Protein AF-A0A7S1WQS6-F1 (afdb_monomer_lite)

Organism: Alexandrium catenella (NCBI:txid2925)

InterPro domains:
  IPR025197 Domain of unknown function DUF4116 [PF13475] (64-112)
  IPR025197 Domain of unknown function DUF4116 [PF13475] (114-162)
  IPR025197 Domain of unknown function DUF4116 [PF13475] (164-209)

Foldseek 3Di:
DWADLLFDQDPVRDTPVVVVVCVPDDPDDDDDTDDDDPVLNVLLNVCLVPLVVLLVDDLVLLADPSSLLSSCLVALVSLVSHDPVSLLDQVSLQSRCLVPLCSLQVGDLNLLQVPVSLVSSCVVPLCSLLSHDLVCLAPLVNLQSSLLVALLSLQSHDLVLLAVCVSLLSSLLRALLSLLSHDLVLLADPVSLLSSLLRALLSLLSHDLVCLQDPVSLVSNCVRPVCSLVSHHPVVCVVVVVD

Secondary structure (DSSP, 8-state):
--EETTEEPPTTS--HHHHHHGGGS-S----------HHHHHHHHHHHH-GGGGGGS-HHHHT-HHHHHHHHHH-GGGGGGS-HHHHT-HHHHHHHHHH-GGGGGTS-HHHHS-HHHHHHHHTT-TTHHHHS-HHHHH-HHHHHHHHHH-GGGGGGS-TTTTS-HHHHHHHHHH-GGGGGGS-HHHHH-HHHHHHHHHH-GGGGGGS-HHHHH-HHHHHHHHHH-GGGGGGS-HHHHHHTT--

Radius of gyration: 27.6 Å; chains: 1; bounding box: 51×34×86 Å

Structure (mmCIF, N/CA/C/O backbone):
data_AF-A0A7S1WQS6-F1
#
_entry.id   AF-A0A7S1WQS6-F1
#
loop_
_atom_site.group_PDB
_atom_site.id
_atom_site.type_symbol
_atom_site.label_atom_id
_atom_site.label_alt_id
_atom_site.label_comp_id
_atom_site.label_asym_id
_atom_site.label_entity_id
_atom_site.label_seq_id
_atom_site.pdbx_PDB_ins_code
_atom_site.Cartn_x
_atom_site.Cartn_y
_atom_site.Cartn_z
_atom_site.occupancy
_atom_site.B_iso_or_equiv
_atom_site.auth_seq_id
_atom_site.auth_comp_id
_atom_site.auth_asym_id
_atom_site.auth_atom_id
_atom_site.pdbx_PDB_model_num
ATOM 1 N N . ARG A 1 1 ? 23.965 -5.652 -40.091 1.00 55.72 1 ARG A N 1
ATOM 2 C CA . ARG A 1 1 ? 23.539 -6.861 -39.359 1.00 55.72 1 ARG A CA 1
ATOM 3 C C . ARG A 1 1 ? 22.078 -6.658 -38.994 1.00 55.72 1 ARG A C 1
ATOM 5 O O . ARG A 1 1 ? 21.760 -5.574 -38.517 1.00 55.72 1 ARG A O 1
ATOM 12 N N . LEU A 1 2 ? 21.196 -7.580 -39.375 1.00 47.44 2 LEU A N 1
ATOM 13 C CA . LEU A 1 2 ? 19.767 -7.506 -39.050 1.00 47.44 2 LEU A CA 1
ATOM 14 C C . LEU A 1 2 ? 19.571 -8.276 -37.739 1.00 47.44 2 LEU A C 1
ATOM 16 O O . LEU A 1 2 ? 20.147 -9.346 -37.592 1.00 47.44 2 LEU A O 1
ATOM 20 N N . VAL A 1 3 ? 18.830 -7.731 -36.777 1.00 50.53 3 VAL A N 1
ATOM 21 C CA . VAL A 1 3 ? 18.662 -8.339 -35.446 1.00 50.53 3 VAL A CA 1
ATOM 22 C C . VAL A 1 3 ? 17.172 -8.362 -35.113 1.00 50.53 3 VAL A C 1
ATOM 24 O O . VAL A 1 3 ? 16.491 -7.357 -35.308 1.00 50.53 3 VAL A O 1
ATOM 27 N N . CYS A 1 4 ? 16.664 -9.502 -34.646 1.00 46.84 4 CYS A N 1
ATOM 28 C CA . CYS A 1 4 ? 15.306 -9.674 -34.134 1.00 46.84 4 CYS A CA 1
ATOM 29 C C . CYS A 1 4 ? 15.378 -9.798 -32.605 1.00 46.84 4 CYS A C 1
ATOM 31 O O . CYS A 1 4 ? 15.863 -10.805 -32.087 1.00 46.84 4 CYS A O 1
ATOM 33 N N . GLY A 1 5 ? 14.936 -8.772 -31.872 1.00 60.50 5 GLY A N 1
ATOM 34 C CA . GLY A 1 5 ? 15.190 -8.683 -30.430 1.00 60.50 5 GLY A CA 1
ATOM 35 C C . GLY A 1 5 ? 16.696 -8.615 -30.149 1.00 60.50 5 GLY A C 1
ATOM 36 O O . GLY A 1 5 ? 17.364 -7.711 -30.644 1.00 60.50 5 GLY A O 1
ATOM 37 N N . SER A 1 6 ? 17.231 -9.592 -29.408 1.00 48.25 6 SER A N 1
ATOM 38 C CA . SER A 1 6 ? 18.672 -9.751 -29.143 1.00 48.25 6 SER A CA 1
ATOM 39 C C . SER A 1 6 ? 19.391 -10.726 -30.090 1.00 48.25 6 SER A C 1
ATOM 41 O O . SER A 1 6 ? 20.601 -10.898 -29.975 1.00 48.25 6 SER A O 1
ATOM 43 N N . ALA A 1 7 ? 18.689 -11.378 -31.025 1.00 45.97 7 ALA A N 1
ATOM 44 C CA . ALA A 1 7 ? 19.261 -12.433 -31.863 1.00 45.97 7 ALA A CA 1
ATOM 45 C C . ALA A 1 7 ? 19.536 -11.959 -33.303 1.00 45.97 7 ALA A C 1
ATOM 47 O O . ALA A 1 7 ? 18.646 -11.454 -33.993 1.00 45.97 7 ALA A O 1
ATOM 48 N N . GLU A 1 8 ? 20.778 -12.129 -33.769 1.00 55.66 8 GLU A N 1
ATOM 49 C CA . GLU A 1 8 ? 21.204 -11.763 -35.126 1.00 55.66 8 GLU A CA 1
ATOM 50 C C . GLU A 1 8 ? 20.575 -12.707 -36.169 1.00 55.66 8 GLU A C 1
ATOM 52 O O . GLU A 1 8 ? 20.496 -13.920 -35.972 1.00 55.66 8 GLU A O 1
ATOM 57 N N . LEU A 1 9 ? 20.097 -12.139 -37.275 1.00 56.34 9 LEU A N 1
ATOM 58 C CA . LEU A 1 9 ? 19.659 -12.880 -38.453 1.00 56.34 9 LEU A CA 1
ATOM 59 C C . LEU A 1 9 ? 20.888 -13.370 -39.210 1.00 56.34 9 LEU A C 1
ATOM 61 O O . LEU A 1 9 ? 21.762 -12.575 -39.569 1.00 56.34 9 LEU A O 1
ATOM 65 N N . ASP A 1 10 ? 20.937 -14.671 -39.470 1.00 59.09 10 ASP A N 1
ATOM 66 C CA . ASP A 1 10 ? 21.983 -15.251 -40.296 1.00 59.09 10 ASP A CA 1
ATOM 67 C C . ASP A 1 10 ? 21.893 -14.743 -41.759 1.00 59.09 10 ASP A C 1
ATOM 69 O O . ASP A 1 10 ? 20.902 -14.118 -42.159 1.00 59.09 10 ASP A O 1
ATOM 73 N N . PRO A 1 11 ? 22.915 -14.986 -42.603 1.00 54.09 11 PRO A N 1
ATOM 74 C CA . PRO A 1 11 ? 22.892 -14.577 -44.011 1.00 54.09 11 PRO A CA 1
ATOM 75 C C . PRO A 1 11 ? 21.746 -15.186 -44.838 1.00 54.09 11 PRO A C 1
ATOM 77 O O . PRO A 1 11 ? 21.469 -14.698 -45.931 1.00 54.09 11 PRO A O 1
ATOM 80 N N . ALA A 1 12 ? 21.090 -16.237 -44.335 1.00 56.84 12 ALA A N 1
ATOM 81 C CA . ALA A 1 12 ? 19.915 -16.861 -44.933 1.00 56.84 12 ALA A CA 1
ATOM 82 C C . ALA A 1 12 ? 18.591 -16.263 -44.407 1.00 56.84 12 ALA A C 1
ATOM 84 O O . ALA A 1 12 ? 17.516 -16.731 -44.786 1.00 56.84 12 ALA A O 1
ATOM 85 N N . GLY A 1 13 ? 18.649 -15.231 -43.556 1.00 57.56 13 GLY A N 1
ATOM 86 C CA . GLY A 1 13 ? 17.484 -14.573 -42.967 1.00 57.56 13 GLY A CA 1
ATOM 87 C C . GLY A 1 13 ? 16.808 -15.388 -41.863 1.00 57.56 13 GLY A C 1
ATOM 88 O O . GLY A 1 13 ? 15.647 -15.134 -41.546 1.00 57.56 13 GLY A O 1
ATOM 89 N N . GLN A 1 14 ? 17.495 -16.371 -41.280 1.00 57.56 14 GLN A N 1
ATOM 90 C CA . GLN A 1 14 ? 16.978 -17.179 -40.182 1.00 57.56 14 GLN A CA 1
ATOM 91 C C . GLN A 1 14 ? 17.446 -16.614 -38.842 1.00 57.56 14 GLN A C 1
ATOM 93 O O . GLN A 1 14 ? 18.590 -16.204 -38.666 1.00 57.56 14 GLN A O 1
ATOM 98 N N . CYS A 1 15 ? 16.540 -16.599 -37.872 1.00 59.59 15 CYS A N 1
ATOM 99 C CA . CYS A 1 15 ? 16.829 -16.247 -36.491 1.00 59.59 15 CYS A CA 1
ATOM 100 C C . CYS A 1 15 ? 16.079 -17.239 -35.599 1.00 59.59 15 CYS A C 1
ATOM 102 O O . CYS A 1 15 ? 14.898 -17.513 -35.835 1.00 59.59 15 CYS A O 1
ATOM 104 N N . SER A 1 16 ? 16.749 -17.797 -34.587 1.00 57.16 16 SER A N 1
ATOM 105 C CA . SER A 1 16 ? 16.147 -18.767 -33.659 1.00 57.16 16 SER A CA 1
ATOM 106 C C . S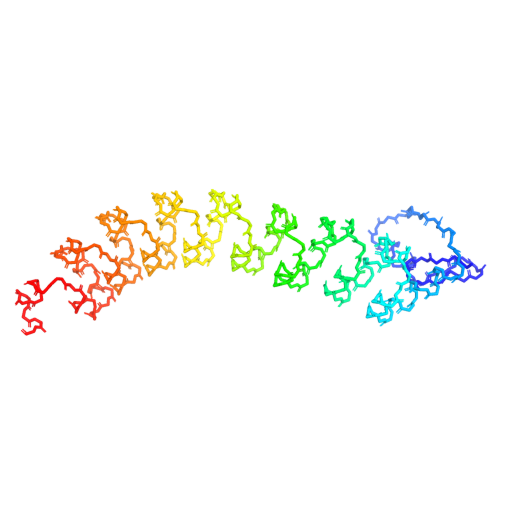ER A 1 16 ? 14.897 -18.210 -32.967 1.00 57.16 16 SER A C 1
ATOM 108 O O . SER A 1 16 ? 13.951 -18.958 -32.738 1.00 57.16 16 SER A O 1
ATOM 110 N N . GLY A 1 17 ? 14.852 -16.893 -32.730 1.00 54.28 17 GLY A N 1
ATOM 111 C CA . GLY A 1 17 ? 13.712 -16.190 -32.137 1.00 54.28 17 GLY A CA 1
ATOM 112 C C . GLY A 1 17 ? 12.502 -15.993 -33.062 1.00 54.28 17 GLY A C 1
ATOM 113 O O . GLY A 1 17 ? 11.389 -15.820 -32.572 1.00 54.28 17 GLY A O 1
ATOM 114 N N . LEU A 1 18 ? 12.674 -16.053 -34.390 1.00 57.66 18 LEU A N 1
ATOM 115 C CA . LEU A 1 18 ? 11.558 -15.886 -35.335 1.00 57.66 18 LEU A CA 1
ATOM 116 C C . LEU A 1 18 ? 10.652 -17.121 -35.401 1.00 57.66 18 LEU A C 1
ATOM 118 O O . LEU A 1 18 ? 9.448 -16.995 -35.610 1.00 57.66 18 LEU A O 1
ATOM 122 N N . ARG A 1 19 ? 11.210 -18.322 -35.197 1.00 56.50 19 ARG A N 1
ATOM 123 C CA . ARG A 1 19 ? 10.423 -19.568 -35.194 1.00 56.50 19 ARG A CA 1
ATOM 124 C C . ARG A 1 19 ? 9.519 -19.684 -33.969 1.00 56.50 19 ARG A C 1
ATOM 126 O O . ARG A 1 19 ? 8.431 -20.235 -34.085 1.00 56.50 19 ARG A O 1
ATOM 133 N N . THR A 1 20 ? 9.941 -19.151 -32.824 1.00 55.47 20 THR A N 1
ATOM 134 C CA . THR A 1 20 ? 9.124 -19.084 -31.605 1.00 55.47 20 THR A CA 1
ATOM 135 C C . THR A 1 20 ? 7.955 -18.111 -31.752 1.00 55.47 20 THR A C 1
ATOM 137 O O . THR A 1 20 ? 6.857 -18.443 -31.324 1.00 55.47 20 THR A O 1
ATOM 140 N N . LEU A 1 21 ? 8.143 -16.971 -32.430 1.00 52.59 21 LEU A N 1
ATOM 141 C CA . LEU A 1 21 ? 7.063 -16.012 -32.727 1.00 52.59 21 LEU A CA 1
ATOM 142 C C . LEU A 1 21 ? 5.978 -16.596 -33.651 1.00 52.59 21 LEU A C 1
ATOM 144 O O . LEU A 1 21 ? 4.805 -16.272 -33.510 1.00 52.59 21 LEU A O 1
ATOM 148 N N . ALA A 1 22 ? 6.350 -17.493 -34.568 1.00 52.78 22 ALA A N 1
ATOM 149 C CA . ALA A 1 22 ? 5.406 -18.178 -35.455 1.00 52.78 22 ALA A CA 1
ATOM 150 C C . ALA A 1 22 ? 4.636 -19.334 -34.776 1.00 52.78 22 ALA A C 1
ATOM 152 O O . ALA A 1 22 ? 3.665 -19.840 -35.339 1.00 52.78 22 ALA A O 1
ATOM 153 N N . ALA A 1 23 ? 5.051 -19.774 -33.581 1.00 54.41 23 ALA A N 1
ATOM 154 C CA . ALA A 1 23 ? 4.448 -20.916 -32.890 1.00 54.41 23 ALA A CA 1
ATOM 155 C C . ALA A 1 23 ? 3.151 -20.569 -32.127 1.00 54.41 23 ALA A C 1
ATOM 157 O O . ALA A 1 23 ? 2.408 -21.476 -31.759 1.00 54.41 23 ALA A O 1
ATOM 158 N N . GLU A 1 24 ? 2.833 -19.283 -31.939 1.00 51.50 24 GLU A N 1
ATOM 159 C CA . GLU A 1 24 ? 1.640 -18.813 -31.209 1.00 51.50 24 GLU A CA 1
ATOM 160 C C . GLU A 1 24 ? 0.368 -18.677 -32.084 1.00 51.50 24 GLU A C 1
ATOM 162 O O . GLU A 1 24 ? -0.578 -17.982 -31.724 1.00 51.50 24 GLU A O 1
ATOM 167 N N . GLY A 1 25 ? 0.287 -19.403 -33.209 1.00 50.03 25 GLY A N 1
ATOM 168 C CA . GLY A 1 25 ? -0.992 -19.697 -33.881 1.00 50.03 25 GLY A CA 1
ATOM 169 C C . GLY A 1 25 ? -1.396 -18.810 -35.067 1.00 50.03 25 GLY A C 1
ATOM 170 O O . GLY A 1 25 ? -2.533 -18.911 -35.525 1.00 50.03 25 GLY A O 1
ATOM 171 N N . GLY A 1 26 ? -0.491 -17.989 -35.610 1.00 56.75 26 GLY A N 1
ATOM 172 C CA . GLY A 1 26 ? -0.710 -17.211 -36.837 1.00 56.75 26 GLY A CA 1
ATOM 173 C C . GLY A 1 26 ? 0.236 -17.622 -37.971 1.00 56.75 26 GLY A C 1
ATOM 174 O O . GLY A 1 26 ? 1.435 -17.762 -37.762 1.00 56.75 26 GLY A O 1
ATOM 175 N N . THR A 1 27 ? -0.277 -17.790 -39.195 1.00 56.81 27 THR A N 1
ATOM 176 C CA . THR A 1 27 ? 0.531 -18.116 -40.394 1.00 56.81 27 THR A CA 1
ATOM 177 C C . THR A 1 27 ? 1.317 -16.926 -40.958 1.00 56.81 27 THR A C 1
ATOM 179 O O . THR A 1 27 ? 2.059 -17.088 -41.924 1.00 56.81 27 THR A O 1
ATOM 182 N N . VAL A 1 28 ? 1.141 -15.728 -40.394 1.00 59.31 28 VAL A N 1
ATOM 183 C CA . VAL A 1 28 ? 1.782 -14.482 -40.831 1.00 59.31 28 VAL A CA 1
ATOM 184 C C . VAL A 1 28 ? 2.272 -13.738 -39.591 1.00 59.31 28 VAL A C 1
ATOM 186 O O . VAL A 1 28 ? 1.496 -13.520 -38.665 1.00 59.31 28 VAL A O 1
ATOM 189 N N . ALA A 1 29 ? 3.554 -13.371 -39.578 1.00 59.38 29 ALA A N 1
ATOM 190 C CA . ALA A 1 29 ? 4.156 -12.526 -38.554 1.00 59.38 29 ALA A CA 1
ATOM 191 C C . ALA A 1 29 ? 4.580 -11.202 -39.198 1.00 59.38 29 ALA A C 1
ATOM 193 O O . ALA A 1 29 ? 5.390 -11.200 -40.128 1.00 59.38 29 ALA A O 1
ATOM 194 N N . ASP A 1 30 ? 4.043 -10.091 -38.701 1.00 58.56 30 ASP A N 1
ATOM 195 C CA . ASP A 1 30 ? 4.478 -8.758 -39.108 1.00 58.56 30 ASP A CA 1
ATOM 196 C C . ASP A 1 30 ? 5.799 -8.427 -38.405 1.00 58.56 30 ASP A C 1
ATOM 198 O O . ASP A 1 30 ? 5.875 -8.365 -37.177 1.00 58.56 30 ASP A O 1
ATOM 202 N N . ILE A 1 31 ? 6.864 -8.247 -39.190 1.00 62.53 31 ILE A N 1
ATOM 203 C CA . ILE A 1 31 ? 8.212 -7.962 -38.688 1.00 62.53 31 ILE A CA 1
ATOM 204 C C . ILE A 1 31 ? 8.623 -6.564 -39.145 1.00 62.53 31 ILE A C 1
ATOM 206 O O . ILE A 1 31 ? 8.704 -6.289 -40.342 1.00 62.53 31 ILE A O 1
ATOM 210 N N . THR A 1 32 ? 8.972 -5.701 -38.193 1.00 60.41 32 THR A N 1
ATOM 211 C CA . THR A 1 32 ? 9.576 -4.393 -38.477 1.00 60.41 32 THR A CA 1
ATOM 212 C C . THR A 1 32 ? 11.095 -4.498 -38.381 1.00 60.41 32 THR A C 1
ATOM 214 O O . THR A 1 32 ? 11.639 -4.801 -37.321 1.00 60.41 32 THR A O 1
ATOM 217 N N . LEU A 1 33 ? 11.800 -4.232 -39.484 1.00 64.88 33 LEU A N 1
ATOM 218 C CA . LEU A 1 33 ? 13.265 -4.212 -39.519 1.00 64.88 33 LEU A CA 1
ATOM 219 C C . LEU A 1 33 ? 13.787 -2.788 -39.307 1.00 64.88 33 LEU A C 1
ATOM 221 O O . LEU A 1 33 ? 13.520 -1.895 -40.109 1.00 64.88 33 LEU A O 1
ATOM 225 N N . ILE A 1 34 ? 14.586 -2.588 -38.258 1.00 68.06 34 ILE A N 1
ATOM 226 C CA . ILE A 1 34 ? 15.193 -1.292 -37.927 1.00 68.06 34 ILE A CA 1
ATOM 227 C C . ILE A 1 34 ? 16.697 -1.359 -38.213 1.00 68.06 34 ILE A C 1
ATOM 229 O O . ILE A 1 34 ? 17.416 -2.192 -37.660 1.00 68.06 34 ILE A O 1
ATOM 233 N N . ARG A 1 35 ? 17.203 -0.479 -39.089 1.00 71.75 35 ARG A N 1
ATOM 234 C CA . ARG A 1 35 ? 18.648 -0.363 -39.351 1.00 71.75 35 ARG A CA 1
ATOM 235 C C . ARG A 1 35 ? 19.297 0.470 -38.243 1.00 71.75 35 ARG A C 1
ATOM 237 O O . ARG A 1 35 ? 19.015 1.657 -38.126 1.00 71.75 35 ARG A O 1
ATOM 244 N N . ARG A 1 36 ? 20.207 -0.141 -37.479 1.00 78.94 36 ARG A N 1
ATOM 245 C CA . ARG A 1 36 ? 20.965 0.507 -36.393 1.00 78.94 36 ARG A CA 1
ATOM 246 C C . ARG A 1 36 ? 22.430 0.720 -36.783 1.00 78.94 36 ARG A C 1
ATOM 248 O O . ARG A 1 36 ? 22.961 -0.017 -37.620 1.00 78.94 36 ARG A O 1
ATOM 255 N N . SER A 1 37 ? 23.087 1.716 -36.184 1.00 86.62 37 SER A N 1
ATOM 256 C CA . SER A 1 37 ? 24.545 1.845 -36.282 1.00 86.62 37 SER A CA 1
ATOM 257 C C . SER A 1 37 ? 25.226 0.684 -35.535 1.00 86.62 37 SER A C 1
ATOM 259 O O . SER A 1 37 ? 24.640 0.144 -34.591 1.00 86.62 37 SER A O 1
ATOM 261 N N . PRO A 1 38 ? 26.451 0.278 -35.924 1.00 85.38 38 PRO A N 1
ATOM 262 C CA . PRO A 1 38 ? 27.195 -0.753 -35.197 1.00 85.38 38 PRO A CA 1
ATOM 263 C C . PRO A 1 38 ? 27.398 -0.404 -33.719 1.00 85.38 38 PRO A C 1
ATOM 265 O O . PRO A 1 38 ? 27.290 -1.276 -32.865 1.00 85.38 38 PRO A O 1
ATOM 268 N N . GLU A 1 39 ? 27.626 0.876 -33.417 1.00 88.69 39 GLU A N 1
ATOM 269 C CA . GLU A 1 39 ? 27.777 1.378 -32.049 1.0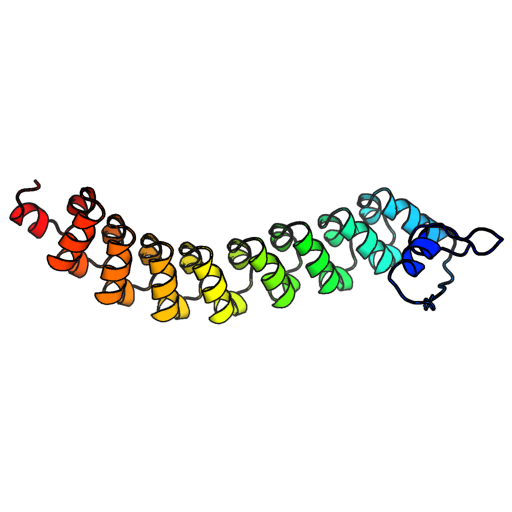0 88.69 39 GLU A CA 1
ATOM 270 C C . GLU A 1 39 ? 26.496 1.198 -31.230 1.00 88.69 39 GLU A C 1
ATOM 272 O O . GLU A 1 39 ? 26.555 0.701 -30.110 1.00 88.69 39 GLU A O 1
ATOM 277 N N . HIS A 1 40 ? 25.330 1.529 -31.799 1.00 88.06 40 HIS A N 1
ATOM 278 C CA . HIS A 1 40 ? 24.045 1.319 -31.132 1.00 88.06 40 HIS A CA 1
ATOM 279 C C . HIS A 1 40 ? 23.790 -0.172 -30.879 1.00 88.06 40 HIS A C 1
ATOM 281 O O . HIS A 1 40 ? 23.444 -0.562 -29.767 1.00 88.06 40 HIS A O 1
ATOM 287 N N . ALA A 1 41 ? 24.029 -1.025 -31.878 1.00 86.94 41 ALA A N 1
ATOM 288 C CA . ALA A 1 41 ? 23.876 -2.468 -31.711 1.00 86.94 41 ALA A CA 1
ATOM 289 C C . ALA A 1 41 ? 24.800 -3.034 -30.616 1.00 86.94 41 ALA A C 1
ATOM 291 O O . ALA A 1 41 ? 24.370 -3.890 -29.846 1.00 86.94 41 ALA A O 1
ATOM 292 N N . ASN A 1 42 ? 26.036 -2.533 -30.515 1.00 89.06 42 ASN A N 1
ATOM 293 C CA . ASN A 1 42 ? 26.974 -2.951 -29.476 1.00 89.06 42 ASN A CA 1
ATOM 294 C C . ASN A 1 42 ? 26.480 -2.561 -28.075 1.00 89.06 42 ASN A C 1
ATOM 296 O O . ASN A 1 42 ? 26.464 -3.400 -27.182 1.00 89.06 42 ASN A O 1
ATOM 300 N N . TRP A 1 43 ? 26.002 -1.324 -27.893 1.00 92.38 43 TRP A N 1
ATOM 301 C CA . TRP A 1 43 ? 25.422 -0.892 -26.617 1.00 92.38 43 TRP A CA 1
ATOM 302 C C . TRP A 1 43 ? 24.212 -1.729 -26.209 1.00 92.38 43 TRP A C 1
ATOM 304 O O . TRP A 1 43 ? 24.148 -2.163 -25.062 1.00 92.38 43 TRP A O 1
ATOM 314 N N . LEU A 1 44 ? 23.288 -2.003 -27.136 1.00 88.88 44 LEU A N 1
ATOM 315 C CA . LEU A 1 44 ? 22.139 -2.869 -26.862 1.00 88.88 44 LEU A CA 1
ATOM 316 C C . LEU A 1 44 ? 22.579 -4.278 -26.454 1.00 88.88 44 LEU A C 1
ATOM 318 O O . LEU A 1 44 ? 22.023 -4.827 -25.507 1.00 88.88 44 LEU A O 1
ATOM 322 N N . SER A 1 45 ? 23.588 -4.844 -27.125 1.00 88.25 45 SER A N 1
ATOM 323 C CA . SER A 1 45 ? 24.136 -6.159 -26.776 1.00 88.25 45 SER A CA 1
ATOM 324 C C . SER A 1 45 ? 24.716 -6.167 -25.363 1.00 88.25 45 SER A C 1
ATOM 326 O O . SER A 1 45 ? 24.346 -7.022 -24.566 1.00 88.25 45 SER A O 1
ATOM 328 N N . CYS A 1 46 ? 25.559 -5.187 -25.027 1.00 91.50 46 CYS A N 1
ATOM 329 C CA . CYS A 1 46 ? 26.149 -5.064 -23.696 1.00 91.50 46 CYS A CA 1
ATOM 330 C C . CYS A 1 46 ? 25.078 -4.891 -22.611 1.00 91.50 46 CYS A C 1
ATOM 332 O O . CYS A 1 46 ? 25.108 -5.579 -21.598 1.00 91.50 46 CYS A O 1
ATOM 334 N N . ILE A 1 47 ? 24.100 -4.007 -22.834 1.00 92.25 47 ILE A N 1
ATOM 335 C CA . ILE A 1 47 ? 23.017 -3.758 -21.875 1.00 92.25 47 ILE A CA 1
ATOM 336 C C . ILE A 1 47 ? 22.157 -5.006 -21.677 1.00 92.25 47 ILE A C 1
ATOM 338 O O . ILE A 1 47 ? 21.691 -5.238 -20.568 1.00 92.25 47 ILE A O 1
ATOM 342 N N . CYS A 1 48 ? 21.948 -5.817 -22.719 1.00 89.00 48 CYS A N 1
ATOM 343 C CA . CYS A 1 48 ? 21.226 -7.084 -22.595 1.00 89.00 48 CYS A CA 1
ATOM 344 C C . CYS A 1 48 ? 21.958 -8.115 -21.722 1.00 89.00 48 CYS A C 1
ATOM 346 O O . CYS A 1 48 ? 21.296 -8.995 -21.176 1.00 89.00 48 CYS A O 1
ATOM 348 N N . GLU A 1 49 ? 23.285 -8.026 -21.603 1.00 90.12 49 GLU A N 1
ATOM 349 C CA . GLU A 1 49 ? 24.088 -8.898 -20.738 1.00 90.12 49 GLU A CA 1
ATOM 350 C C . GLU A 1 49 ? 24.207 -8.349 -19.311 1.00 90.12 49 GLU A C 1
ATOM 352 O O . GLU A 1 49 ? 24.104 -9.113 -18.353 1.00 90.12 49 GLU A O 1
ATOM 357 N N . ASP A 1 50 ? 24.402 -7.035 -19.167 1.00 94.12 50 ASP A N 1
ATOM 358 C CA . ASP A 1 50 ? 24.487 -6.353 -17.876 1.00 94.12 50 ASP A CA 1
ATOM 359 C C . ASP A 1 50 ? 23.823 -4.971 -17.928 1.00 94.12 50 ASP A C 1
ATOM 361 O O . ASP A 1 50 ? 24.337 -4.007 -18.507 1.00 94.12 50 ASP A O 1
ATOM 365 N N . TRP A 1 51 ? 22.680 -4.852 -17.252 1.00 94.06 51 TRP A N 1
ATOM 366 C CA . TRP A 1 51 ? 21.932 -3.601 -17.150 1.00 94.06 51 TRP A CA 1
ATOM 367 C C . TRP A 1 51 ? 22.725 -2.449 -16.512 1.00 94.06 51 TRP A C 1
ATOM 369 O O . TRP A 1 51 ? 22.424 -1.287 -16.795 1.00 94.06 51 TRP A O 1
ATOM 379 N N . GLN A 1 52 ? 23.727 -2.724 -15.664 1.00 95.25 52 GLN A N 1
ATOM 380 C CA . GLN A 1 52 ? 24.501 -1.680 -14.974 1.00 95.25 52 GLN A CA 1
ATOM 381 C C . GLN A 1 52 ? 25.319 -0.831 -15.948 1.00 95.25 52 GLN A C 1
ATOM 383 O O . GLN A 1 52 ? 25.618 0.329 -15.663 1.00 95.25 52 GLN A O 1
ATOM 388 N N . ILE A 1 53 ? 25.616 -1.375 -17.129 1.00 95.56 53 ILE A N 1
ATOM 389 C CA . ILE A 1 53 ? 26.312 -0.678 -18.211 1.00 95.56 53 ILE A CA 1
ATOM 390 C C . ILE A 1 53 ? 25.549 0.583 -18.645 1.00 95.56 53 ILE A C 1
ATOM 392 O O . ILE A 1 53 ? 26.177 1.564 -19.054 1.00 95.56 53 ILE A O 1
ATOM 396 N N . LEU A 1 54 ? 24.219 0.615 -18.477 1.00 94.50 54 LEU A N 1
ATOM 397 C CA . LEU A 1 54 ? 23.397 1.793 -18.762 1.00 94.50 54 LEU A CA 1
ATOM 398 C C . LEU A 1 54 ? 23.860 3.037 -17.981 1.00 94.50 54 LEU A C 1
ATOM 400 O O . LEU A 1 54 ? 23.769 4.144 -18.504 1.00 94.50 54 LEU A O 1
ATOM 404 N N . ALA A 1 55 ? 24.416 2.874 -16.775 1.00 94.56 55 ALA A N 1
ATOM 405 C CA . ALA A 1 55 ? 24.924 3.986 -15.965 1.00 94.56 55 ALA A CA 1
ATOM 406 C C . ALA A 1 55 ? 26.098 4.733 -16.624 1.00 94.56 55 ALA A C 1
ATOM 408 O O . ALA A 1 55 ? 26.285 5.925 -16.389 1.00 94.56 55 ALA A O 1
ATOM 409 N N . PHE A 1 56 ? 26.873 4.042 -17.463 1.00 94.81 56 PHE A N 1
ATOM 410 C CA . PHE A 1 56 ? 28.028 4.592 -18.180 1.00 94.81 56 PHE A CA 1
ATOM 411 C C . PHE A 1 56 ? 27.710 4.924 -19.641 1.00 94.81 56 PHE A C 1
ATOM 413 O O . PHE A 1 56 ? 28.583 5.381 -20.383 1.00 94.81 56 PHE A O 1
ATOM 420 N N . ALA A 1 57 ? 26.473 4.676 -20.071 1.00 94.88 57 ALA A N 1
ATOM 421 C CA . ALA A 1 57 ? 26.069 4.859 -21.448 1.00 94.88 57 ALA A CA 1
ATOM 422 C C . ALA A 1 57 ? 25.928 6.353 -21.805 1.00 94.88 57 ALA A C 1
ATOM 424 O O . ALA A 1 57 ? 25.550 7.184 -20.965 1.00 94.88 57 ALA A O 1
ATOM 425 N N . PRO A 1 58 ? 26.206 6.726 -23.067 1.00 95.94 58 PRO A N 1
ATOM 426 C CA . PRO A 1 58 ? 25.992 8.089 -23.536 1.00 95.94 58 PRO A CA 1
ATOM 427 C C . PRO A 1 58 ? 24.503 8.464 -23.481 1.00 95.94 58 PRO A C 1
ATOM 429 O O . PRO A 1 58 ? 23.628 7.601 -23.529 1.00 95.94 58 PRO A O 1
ATOM 432 N N . GLU A 1 59 ? 24.204 9.765 -23.424 1.00 94.56 59 GLU A N 1
ATOM 433 C CA . GLU A 1 59 ? 22.831 10.272 -23.244 1.00 94.56 59 GLU A CA 1
ATOM 434 C C . GLU A 1 59 ? 21.840 9.722 -24.279 1.00 94.56 59 GLU A C 1
ATOM 436 O O . GLU A 1 59 ? 20.718 9.371 -23.937 1.00 94.56 59 GLU A O 1
ATOM 441 N N . TRP A 1 60 ? 22.262 9.567 -25.535 1.00 94.38 60 TRP A N 1
ATOM 442 C CA . TRP A 1 60 ? 21.398 9.043 -26.592 1.00 94.38 60 TRP A CA 1
ATOM 443 C C . TRP A 1 60 ? 21.011 7.566 -26.395 1.00 94.38 60 TRP A C 1
ATOM 445 O O . TRP A 1 60 ? 19.969 7.167 -26.894 1.00 94.38 60 TRP A O 1
ATOM 455 N N . ILE A 1 61 ? 21.797 6.775 -25.647 1.00 95.06 61 ILE A N 1
ATOM 456 C CA . ILE A 1 61 ? 21.419 5.418 -25.208 1.00 95.06 61 ILE A CA 1
ATOM 457 C C . ILE A 1 61 ? 20.546 5.478 -23.952 1.00 95.06 61 ILE A C 1
ATOM 459 O O . ILE A 1 61 ? 19.586 4.725 -23.836 1.00 95.06 61 ILE A O 1
ATOM 463 N N . ARG A 1 62 ? 20.835 6.390 -23.014 1.00 95.69 62 ARG A N 1
ATOM 464 C CA . ARG A 1 62 ? 19.999 6.597 -21.813 1.00 95.69 62 ARG A CA 1
ATOM 465 C C . ARG A 1 62 ? 18.618 7.178 -22.151 1.00 95.69 62 ARG A C 1
ATOM 467 O O . ARG A 1 62 ? 17.686 7.017 -21.372 1.00 95.69 62 ARG A O 1
ATOM 474 N N . SER A 1 63 ? 18.488 7.788 -23.326 1.00 95.00 63 SER A N 1
ATOM 475 C CA . SER A 1 63 ? 17.233 8.222 -23.948 1.00 95.00 63 SER A CA 1
ATOM 476 C C . SER A 1 63 ? 16.649 7.201 -24.935 1.00 95.00 63 SER A C 1
ATOM 478 O O . SER A 1 63 ? 15.539 7.397 -25.426 1.00 95.00 63 SER A O 1
ATOM 480 N N . ASP A 1 64 ? 17.365 6.117 -25.250 1.00 93.69 64 ASP A N 1
ATOM 481 C CA . ASP A 1 64 ? 16.849 5.075 -26.132 1.00 93.69 64 ASP A CA 1
ATOM 482 C C . ASP A 1 64 ? 15.892 4.167 -25.352 1.00 93.69 64 ASP A C 1
ATOM 484 O O . ASP A 1 64 ? 16.261 3.480 -24.395 1.00 93.69 64 ASP A O 1
ATOM 488 N N . ARG A 1 65 ? 14.624 4.172 -25.771 1.00 91.56 65 ARG A N 1
ATOM 489 C CA . ARG A 1 65 ? 13.557 3.429 -25.098 1.00 91.56 65 ARG A CA 1
ATOM 490 C C . ARG A 1 65 ? 13.842 1.929 -25.045 1.00 91.56 65 ARG A C 1
ATOM 492 O O . ARG A 1 65 ? 13.505 1.296 -24.050 1.00 91.56 65 ARG A O 1
ATOM 499 N N . GLU A 1 66 ? 14.420 1.353 -26.095 1.00 90.94 66 GLU A N 1
ATOM 500 C CA . GLU A 1 66 ? 14.678 -0.086 -26.185 1.00 90.94 66 GLU A CA 1
ATOM 501 C C . GLU A 1 66 ? 15.815 -0.496 -25.250 1.00 90.94 66 GLU A C 1
ATOM 503 O O . GLU A 1 66 ? 15.673 -1.471 -24.508 1.00 90.94 66 GLU A O 1
ATOM 508 N N . ALA A 1 67 ? 16.895 0.286 -25.220 1.00 92.56 67 ALA A N 1
ATOM 509 C CA . ALA A 1 67 ? 18.010 0.096 -24.302 1.00 92.56 67 ALA A CA 1
ATOM 510 C C . ALA A 1 67 ? 17.553 0.185 -22.839 1.00 92.56 67 ALA A C 1
ATOM 512 O O . ALA A 1 67 ? 17.810 -0.727 -22.048 1.00 92.56 67 ALA A O 1
ATOM 513 N N . VAL A 1 68 ? 16.817 1.245 -22.485 1.00 95.00 68 VAL A N 1
ATOM 514 C CA . VAL A 1 68 ? 16.284 1.424 -21.127 1.00 95.00 68 VAL A CA 1
ATOM 515 C C . VAL A 1 68 ? 15.305 0.308 -20.782 1.00 95.00 68 VAL A C 1
ATOM 517 O O . VAL A 1 68 ? 15.408 -0.272 -19.706 1.00 95.00 68 VAL A O 1
ATOM 520 N N . HIS A 1 69 ? 14.405 -0.068 -21.691 1.00 93.69 69 HIS A N 1
ATOM 521 C CA . HIS A 1 69 ? 13.485 -1.180 -21.467 1.00 93.69 69 HIS A CA 1
ATOM 522 C C . HIS A 1 69 ? 14.230 -2.498 -21.207 1.00 93.69 69 HIS A C 1
ATOM 524 O O . HIS A 1 69 ? 13.901 -3.215 -20.263 1.00 93.69 69 HIS A O 1
ATOM 530 N N . ALA A 1 70 ? 15.250 -2.823 -22.009 1.00 91.44 70 ALA A N 1
ATOM 531 C CA . ALA A 1 70 ? 16.061 -4.028 -21.836 1.00 91.44 70 ALA A CA 1
ATOM 532 C C . ALA A 1 70 ? 16.800 -4.047 -20.488 1.00 91.44 70 ALA A C 1
ATOM 534 O O . ALA A 1 70 ? 16.858 -5.091 -19.834 1.00 91.44 70 ALA A O 1
ATOM 535 N N . ALA A 1 71 ? 17.306 -2.893 -20.046 1.00 95.38 71 ALA A N 1
ATOM 536 C CA . ALA A 1 71 ? 17.950 -2.743 -18.747 1.00 95.38 71 ALA A CA 1
ATOM 537 C C . ALA A 1 71 ? 16.942 -2.883 -17.591 1.00 95.38 71 ALA A C 1
ATOM 539 O O . ALA A 1 71 ? 17.147 -3.675 -16.671 1.00 95.38 71 ALA A O 1
ATOM 540 N N . VAL A 1 72 ? 15.809 -2.172 -17.666 1.00 94.94 72 VAL A N 1
ATOM 541 C CA . VAL A 1 72 ? 14.752 -2.203 -16.644 1.00 94.94 72 VAL A CA 1
ATOM 542 C C . VAL A 1 72 ? 14.169 -3.604 -16.512 1.00 94.94 72 VAL A C 1
ATOM 544 O O . VAL A 1 72 ? 13.879 -4.015 -15.397 1.00 94.94 72 VAL A O 1
ATOM 547 N N . ARG A 1 73 ? 14.057 -4.377 -17.602 1.00 94.25 73 ARG A N 1
ATOM 548 C CA . ARG A 1 73 ? 13.611 -5.783 -17.561 1.00 94.25 73 ARG A CA 1
ATOM 549 C C . ARG A 1 73 ? 14.483 -6.687 -16.692 1.00 94.25 73 ARG A C 1
ATOM 551 O O . ARG A 1 73 ? 13.967 -7.679 -16.187 1.00 94.25 73 ARG A O 1
ATOM 558 N N . GLN A 1 74 ? 15.775 -6.395 -16.577 1.00 93.19 74 GLN A N 1
ATOM 559 C CA . GLN A 1 74 ? 16.690 -7.155 -15.723 1.00 93.19 74 GLN A CA 1
ATOM 560 C C . GLN A 1 74 ? 16.650 -6.657 -14.280 1.00 93.19 74 GLN A C 1
ATOM 562 O O . GLN A 1 74 ? 16.748 -7.450 -13.347 1.00 93.19 74 GLN A O 1
ATOM 567 N N . SER A 1 75 ? 16.539 -5.341 -14.100 1.00 95.69 75 SER A N 1
ATOM 568 C CA . SER A 1 75 ? 16.470 -4.710 -12.790 1.00 95.69 75 SER A CA 1
ATOM 569 C C . SER A 1 75 ? 15.748 -3.379 -12.885 1.00 95.69 75 SER A C 1
ATOM 571 O O . SER A 1 75 ? 16.204 -2.457 -13.565 1.00 95.69 75 SER A O 1
ATOM 573 N N . TRP A 1 76 ? 14.673 -3.229 -12.113 1.00 94.56 76 TRP A N 1
ATOM 574 C CA . TRP A 1 76 ? 13.931 -1.973 -12.002 1.00 94.56 76 TRP A CA 1
ATOM 575 C C . TRP A 1 76 ? 14.816 -0.762 -11.646 1.00 94.56 76 TRP A C 1
ATOM 577 O O . TRP A 1 76 ? 14.502 0.361 -12.039 1.00 94.56 76 TRP A O 1
ATOM 587 N N . ARG A 1 77 ? 15.954 -0.978 -10.961 1.00 94.38 77 ARG A N 1
ATOM 588 C CA . ARG A 1 77 ? 16.915 0.079 -10.589 1.00 94.38 77 ARG A CA 1
ATOM 589 C C . ARG A 1 77 ? 17.548 0.760 -11.797 1.00 94.38 77 ARG A C 1
ATOM 591 O O . ARG A 1 77 ? 17.982 1.899 -11.672 1.00 94.38 77 ARG A O 1
ATOM 598 N N . ALA A 1 78 ? 17.583 0.102 -12.955 1.00 95.31 78 ALA A N 1
ATOM 599 C CA . ALA A 1 78 ? 18.140 0.671 -14.178 1.00 95.31 78 ALA A CA 1
ATOM 600 C C . ALA A 1 78 ? 17.457 1.985 -14.584 1.00 95.31 78 ALA A C 1
ATOM 602 O O . ALA A 1 78 ? 18.097 2.852 -15.176 1.00 95.31 78 ALA A O 1
ATOM 603 N N . LEU A 1 79 ? 16.181 2.158 -14.222 1.00 94.38 79 LEU A N 1
ATOM 604 C CA . LEU A 1 79 ? 15.399 3.329 -14.603 1.00 94.38 79 LEU A CA 1
ATOM 605 C C . LEU A 1 79 ? 15.993 4.640 -14.070 1.00 94.38 79 LEU A C 1
ATOM 607 O O . LEU A 1 79 ? 15.876 5.658 -14.740 1.00 94.38 79 LEU A O 1
ATOM 611 N N . GLN A 1 80 ? 16.703 4.624 -12.935 1.00 94.06 80 GLN A N 1
ATOM 612 C CA . GLN A 1 80 ? 17.348 5.826 -12.382 1.00 94.06 80 GLN A CA 1
ATOM 613 C C . GLN A 1 80 ? 18.446 6.409 -13.292 1.00 94.06 80 GLN A C 1
ATOM 615 O O . GLN A 1 80 ? 18.846 7.556 -13.120 1.00 94.06 80 GLN A O 1
ATOM 620 N N . PHE A 1 81 ? 18.964 5.609 -14.230 1.00 94.69 81 PHE A N 1
ATOM 621 C CA . PHE A 1 81 ? 19.991 6.026 -15.183 1.00 94.69 81 PHE A CA 1
ATOM 622 C C . PHE A 1 81 ? 19.403 6.483 -16.522 1.00 94.69 81 PHE A C 1
ATOM 624 O O . PHE A 1 81 ? 20.126 7.057 -17.332 1.00 94.69 81 PHE A O 1
ATOM 631 N N . ALA A 1 82 ? 18.111 6.257 -16.765 1.00 95.38 82 ALA A N 1
ATOM 632 C CA . ALA A 1 82 ? 17.445 6.728 -17.971 1.00 95.38 82 ALA A CA 1
ATOM 633 C C . ALA A 1 82 ? 17.385 8.265 -18.020 1.00 95.38 82 ALA A C 1
ATOM 635 O O . ALA A 1 82 ? 17.574 8.941 -17.004 1.00 95.38 82 ALA A O 1
ATOM 636 N N . SER A 1 83 ? 17.098 8.815 -19.197 1.00 96.25 83 SER A N 1
ATOM 637 C CA . SER A 1 83 ? 16.822 10.244 -19.365 1.00 96.25 83 SER A CA 1
ATOM 638 C C . SER A 1 83 ? 15.595 10.681 -18.557 1.00 96.25 83 SER A C 1
ATOM 640 O O . SER A 1 83 ? 14.730 9.865 -18.231 1.00 96.25 83 SER A O 1
ATOM 642 N N . GLU A 1 84 ? 15.489 11.974 -18.238 1.00 94.19 84 GLU A N 1
ATOM 643 C CA . GLU A 1 84 ? 14.374 12.507 -17.434 1.00 94.19 84 GLU A CA 1
ATOM 644 C C . GLU A 1 84 ? 12.998 12.182 -18.042 1.00 94.19 84 GLU A C 1
ATOM 646 O O . GLU A 1 84 ? 12.054 11.881 -17.313 1.00 94.19 84 GLU A O 1
ATOM 651 N N . GLU A 1 85 ? 12.899 12.173 -19.376 1.00 95.00 85 GLU A N 1
ATOM 652 C CA . GLU A 1 85 ? 11.685 11.798 -20.108 1.00 95.00 85 GLU A CA 1
ATOM 653 C C . GLU A 1 85 ? 11.285 10.340 -19.840 1.00 95.00 85 GLU A C 1
ATOM 655 O O . GLU A 1 85 ? 10.122 10.049 -19.560 1.00 95.00 85 GLU A O 1
ATOM 660 N N . LEU A 1 86 ? 12.250 9.416 -19.863 1.00 94.81 86 LEU A N 1
ATOM 661 C CA . LEU A 1 86 ? 11.989 7.997 -19.632 1.00 94.81 86 LEU A CA 1
ATOM 662 C C . LEU A 1 86 ? 11.822 7.657 -18.147 1.00 94.81 86 LEU A C 1
ATOM 664 O O . LEU A 1 86 ? 11.099 6.718 -17.822 1.00 94.81 86 LEU A O 1
ATOM 668 N N . GLN A 1 87 ? 12.407 8.433 -17.232 1.00 93.94 87 GLN A N 1
ATOM 669 C CA . GLN A 1 87 ? 12.192 8.272 -15.788 1.00 93.94 87 GLN A CA 1
ATOM 670 C C . GLN A 1 87 ? 10.749 8.546 -15.353 1.00 93.94 87 GLN A C 1
ATOM 672 O O . GLN A 1 87 ? 10.317 8.052 -14.309 1.00 93.94 87 GLN A O 1
ATOM 677 N N . VAL A 1 88 ? 10.006 9.337 -16.130 1.00 95.69 88 VAL A N 1
ATOM 678 C CA . VAL A 1 88 ? 8.576 9.598 -15.911 1.00 95.69 88 VAL A CA 1
ATOM 679 C C . VAL A 1 88 ? 7.674 8.783 -16.836 1.00 95.69 88 VAL A C 1
ATOM 681 O O . VAL A 1 88 ? 6.451 8.925 -16.775 1.00 95.69 88 VAL A O 1
ATOM 684 N N . ASP A 1 89 ? 8.251 7.910 -17.665 1.00 96.12 89 ASP A N 1
ATOM 685 C CA . ASP A 1 89 ? 7.497 7.075 -18.589 1.00 96.12 89 ASP A CA 1
ATOM 686 C C . ASP A 1 89 ? 6.673 6.028 -17.836 1.00 96.12 89 ASP A C 1
ATOM 688 O O . ASP A 1 89 ? 7.173 5.224 -17.041 1.00 96.12 89 ASP A O 1
ATOM 692 N N . ARG A 1 90 ? 5.371 6.025 -18.124 1.00 96.00 90 ARG A N 1
ATOM 693 C CA . ARG A 1 90 ? 4.403 5.126 -17.496 1.00 96.00 90 ARG A CA 1
ATOM 694 C C . ARG A 1 90 ? 4.734 3.655 -17.741 1.00 96.00 90 ARG A C 1
ATOM 696 O O . ARG A 1 90 ? 4.549 2.855 -16.829 1.00 96.00 90 ARG A O 1
ATOM 703 N N . GLU A 1 91 ? 5.180 3.270 -18.937 1.00 95.12 91 GLU A N 1
ATOM 704 C CA . GLU A 1 91 ? 5.455 1.858 -19.229 1.00 95.12 91 GLU A CA 1
ATOM 705 C C . GLU A 1 91 ? 6.725 1.384 -18.525 1.00 95.12 91 GLU A C 1
ATOM 707 O O . GLU A 1 91 ? 6.727 0.276 -17.991 1.00 95.12 91 GLU A O 1
ATOM 712 N N . MET A 1 92 ? 7.760 2.227 -18.438 1.00 94.94 92 MET A N 1
ATOM 713 C CA . MET A 1 92 ? 8.949 1.925 -17.632 1.00 94.94 92 MET A CA 1
ATOM 714 C C . MET A 1 92 ? 8.595 1.795 -16.150 1.00 94.94 92 MET A C 1
ATOM 716 O O . MET A 1 92 ? 9.022 0.844 -15.496 1.00 94.94 92 MET A O 1
ATOM 720 N N . GLY A 1 93 ? 7.752 2.696 -15.634 1.00 95.50 93 GLY A N 1
ATOM 721 C CA . GLY A 1 93 ? 7.226 2.613 -14.271 1.00 95.50 93 GLY A CA 1
ATOM 722 C C . GLY A 1 93 ? 6.434 1.328 -14.016 1.00 95.50 93 GLY A C 1
ATOM 723 O O . GLY A 1 93 ? 6.651 0.652 -13.012 1.00 95.50 93 GLY A O 1
ATOM 724 N N . LEU A 1 94 ? 5.556 0.938 -14.947 1.00 96.12 94 LEU A N 1
ATOM 725 C CA . LEU A 1 94 ? 4.810 -0.322 -14.870 1.00 96.12 94 LEU A CA 1
ATOM 726 C C . LEU A 1 94 ? 5.738 -1.538 -14.926 1.00 96.12 94 LEU A C 1
ATOM 728 O O . LEU A 1 94 ? 5.522 -2.500 -14.192 1.00 96.12 94 LEU A O 1
ATOM 732 N N . LEU A 1 95 ? 6.758 -1.515 -15.782 1.00 94.25 95 LEU A N 1
ATOM 733 C CA . LEU A 1 95 ? 7.734 -2.594 -15.897 1.00 94.25 95 LEU A CA 1
ATOM 734 C C . LEU A 1 95 ? 8.562 -2.751 -14.616 1.00 94.25 95 LEU A C 1
ATOM 736 O O . LEU A 1 95 ? 8.813 -3.878 -14.187 1.00 94.25 95 LEU A O 1
ATOM 740 N N . ALA A 1 96 ? 8.957 -1.634 -14.003 1.00 95.69 96 ALA A N 1
ATOM 741 C CA . ALA A 1 96 ? 9.661 -1.606 -12.728 1.00 95.69 96 ALA A CA 1
ATOM 742 C C . ALA A 1 96 ? 8.798 -2.199 -11.605 1.00 95.69 96 ALA A C 1
ATOM 744 O O . ALA A 1 96 ? 9.194 -3.168 -10.960 1.00 95.69 96 ALA A O 1
ATOM 745 N N . VAL A 1 97 ? 7.578 -1.682 -11.434 1.00 96.69 97 VAL A N 1
ATOM 746 C CA . VAL A 1 97 ? 6.651 -2.124 -10.383 1.00 96.69 97 VAL A CA 1
ATOM 747 C C . VAL A 1 97 ? 6.241 -3.585 -10.543 1.00 96.69 97 VAL A C 1
ATOM 749 O O . VAL A 1 97 ? 6.047 -4.266 -9.546 1.00 96.69 97 VAL A O 1
ATOM 752 N N . ARG A 1 98 ? 6.114 -4.104 -11.771 1.00 95.06 98 ARG A N 1
ATOM 753 C CA . ARG A 1 98 ? 5.785 -5.524 -12.012 1.00 95.06 98 ARG A CA 1
ATOM 754 C C . ARG A 1 98 ? 6.837 -6.501 -11.488 1.00 95.06 98 ARG A C 1
ATOM 756 O O . ARG A 1 98 ? 6.497 -7.662 -11.285 1.00 95.06 98 ARG A O 1
ATOM 763 N N . GLN A 1 99 ? 8.087 -6.068 -11.340 1.00 93.56 99 GLN A N 1
ATOM 764 C CA . GLN A 1 99 ? 9.136 -6.895 -10.741 1.00 93.56 99 GLN A CA 1
ATOM 765 C C . GLN A 1 99 ? 9.034 -6.889 -9.220 1.00 93.56 99 GLN A C 1
ATOM 767 O O . GLN A 1 99 ? 9.146 -7.938 -8.595 1.00 93.56 99 GLN A O 1
ATOM 772 N N . ASP A 1 100 ? 8.850 -5.701 -8.648 1.00 94.94 100 ASP A N 1
ATOM 773 C CA . ASP A 1 100 ? 8.749 -5.485 -7.212 1.00 94.94 100 ASP A CA 1
ATOM 774 C C . ASP A 1 100 ? 7.983 -4.182 -6.960 1.00 94.94 100 ASP A C 1
ATOM 776 O O . ASP A 1 100 ? 8.368 -3.115 -7.446 1.00 94.94 100 ASP A O 1
ATOM 780 N N . TRP A 1 101 ? 6.899 -4.256 -6.188 1.00 95.19 101 TRP A N 1
ATOM 781 C CA . TRP A 1 101 ? 6.092 -3.089 -5.840 1.00 95.19 101 TRP A CA 1
ATOM 782 C C . TRP A 1 101 ? 6.906 -2.002 -5.123 1.00 95.19 101 TRP A C 1
ATOM 784 O O . TRP A 1 101 ? 6.626 -0.815 -5.311 1.00 95.19 101 TRP A O 1
ATOM 794 N N . SER A 1 102 ? 7.931 -2.387 -4.349 1.00 94.00 102 SER A N 1
ATOM 795 C CA . SER A 1 102 ? 8.778 -1.461 -3.587 1.00 94.00 102 SER A CA 1
ATOM 796 C C . SER A 1 102 ? 9.632 -0.568 -4.490 1.00 94.00 102 SER A C 1
ATOM 798 O O . SER A 1 102 ? 10.066 0.504 -4.067 1.00 94.00 102 SER A O 1
ATOM 800 N N . ALA A 1 103 ? 9.782 -0.924 -5.774 1.00 95.12 103 ALA A N 1
ATOM 801 C CA . ALA A 1 103 ? 10.409 -0.065 -6.775 1.00 95.12 103 ALA A CA 1
ATOM 802 C C . ALA A 1 103 ? 9.755 1.327 -6.830 1.00 95.12 103 ALA A C 1
ATOM 804 O O . ALA A 1 103 ? 10.442 2.313 -7.096 1.00 95.12 103 ALA A O 1
ATOM 805 N N . LEU A 1 104 ? 8.453 1.426 -6.518 1.00 94.56 104 LEU A N 1
ATOM 806 C CA . LEU A 1 104 ? 7.699 2.681 -6.467 1.00 94.56 104 LEU A CA 1
ATOM 807 C C . LEU A 1 104 ? 8.355 3.747 -5.567 1.00 94.56 104 LEU A C 1
ATOM 809 O O . LEU A 1 104 ? 8.249 4.939 -5.861 1.00 94.56 104 LEU A O 1
ATOM 813 N N . GLU A 1 105 ? 9.078 3.339 -4.517 1.00 94.19 105 GLU A N 1
ATOM 814 C CA . GLU A 1 105 ? 9.801 4.233 -3.600 1.00 94.19 105 GLU A CA 1
ATOM 815 C C . GLU A 1 105 ? 10.942 4.990 -4.292 1.00 94.19 105 GLU A C 1
ATOM 817 O O . GLU A 1 105 ? 11.275 6.111 -3.904 1.00 94.19 105 GLU A O 1
ATOM 822 N N . PHE A 1 106 ? 11.510 4.412 -5.348 1.00 91.88 106 PHE A N 1
ATOM 823 C CA . PHE A 1 106 ? 12.644 4.964 -6.090 1.00 91.88 106 PHE A CA 1
ATOM 824 C C . PHE A 1 106 ? 12.224 5.603 -7.414 1.00 91.88 106 PHE A C 1
ATOM 826 O O . PHE A 1 106 ? 12.999 6.344 -8.016 1.00 91.88 106 PHE A O 1
ATOM 833 N N . LEU A 1 107 ? 10.987 5.364 -7.858 1.00 93.31 107 LEU A N 1
ATOM 834 C CA . LEU A 1 107 ? 10.439 6.000 -9.049 1.00 93.31 107 LEU A CA 1
ATOM 835 C C . LEU A 1 107 ? 10.229 7.501 -8.844 1.00 93.31 107 LEU A C 1
ATOM 837 O O . LEU A 1 107 ? 9.961 7.981 -7.732 1.00 93.31 107 LEU A O 1
ATOM 841 N N . HIS A 1 108 ? 10.295 8.239 -9.953 1.00 93.88 108 HIS A N 1
ATOM 842 C CA . HIS A 1 108 ? 10.012 9.666 -9.980 1.00 93.88 108 HIS A CA 1
ATOM 843 C C . HIS A 1 108 ? 8.613 9.960 -9.414 1.00 93.88 108 HIS A C 1
ATOM 845 O O . HIS A 1 108 ? 7.664 9.205 -9.633 1.00 93.88 108 HIS A O 1
ATOM 851 N N . LYS A 1 109 ? 8.452 11.093 -8.717 1.00 93.12 109 LYS A N 1
ATOM 852 C CA . LYS A 1 109 ? 7.184 11.478 -8.064 1.00 93.12 109 LYS A CA 1
ATOM 853 C C . LYS A 1 109 ? 5.972 11.443 -9.005 1.00 93.12 109 LYS A C 1
ATOM 855 O O . LYS A 1 109 ? 4.890 11.058 -8.587 1.00 93.12 109 LYS A O 1
ATOM 860 N N . ALA A 1 110 ? 6.170 11.775 -10.283 1.00 94.38 110 ALA A N 1
ATOM 861 C CA . ALA A 1 110 ? 5.116 11.736 -11.298 1.00 94.38 110 ALA A CA 1
ATOM 862 C C . ALA A 1 110 ? 4.527 10.325 -11.487 1.00 94.38 110 ALA A C 1
ATOM 864 O O . ALA A 1 110 ? 3.330 10.186 -11.720 1.00 94.38 110 ALA A O 1
ATOM 865 N N . LEU A 1 111 ? 5.342 9.276 -11.331 1.00 94.44 111 LEU A N 1
ATOM 866 C CA . LEU A 1 111 ? 4.888 7.886 -11.391 1.00 94.44 111 LEU A CA 1
ATOM 867 C C . LEU A 1 111 ? 4.169 7.449 -10.106 1.00 94.44 111 LEU A C 1
ATOM 869 O O . LEU A 1 111 ? 3.307 6.581 -10.169 1.00 94.44 111 LEU A O 1
ATOM 873 N N . ARG A 1 112 ? 4.447 8.088 -8.961 1.00 94.94 112 ARG A N 1
ATOM 874 C CA . ARG A 1 112 ? 3.712 7.870 -7.696 1.00 94.94 112 ARG A CA 1
ATOM 875 C C . ARG A 1 112 ? 2.340 8.543 -7.667 1.00 94.94 112 ARG A C 1
ATOM 877 O O . ARG A 1 112 ? 1.488 8.144 -6.884 1.00 94.94 112 ARG A O 1
ATOM 884 N N . SER A 1 113 ? 2.134 9.533 -8.529 1.00 94.56 113 SER A N 1
ATOM 885 C CA . SER A 1 113 ? 0.818 10.102 -8.844 1.00 94.56 113 SER A CA 1
ATOM 886 C C . SER A 1 113 ? 0.126 9.372 -9.998 1.00 94.56 113 SER A C 1
ATOM 888 O O . SER A 1 113 ? -1.051 9.596 -10.273 1.00 94.56 113 SER A O 1
ATOM 890 N N . ASN A 1 114 ? 0.832 8.490 -10.714 1.00 96.31 114 ASN A N 1
ATOM 891 C CA . ASN A 1 114 ? 0.238 7.768 -11.826 1.00 96.31 114 ASN A CA 1
ATOM 892 C C . ASN A 1 114 ? -0.641 6.627 -11.305 1.00 96.31 114 ASN A C 1
ATOM 894 O O . ASN A 1 114 ? -0.144 5.623 -10.789 1.00 96.31 114 ASN A O 1
ATOM 898 N N . ARG A 1 115 ? -1.955 6.767 -11.504 1.00 95.00 115 ARG A N 1
ATOM 899 C CA . ARG A 1 115 ? -2.958 5.793 -11.060 1.00 95.00 115 ARG A CA 1
ATOM 900 C C . ARG A 1 115 ? -2.616 4.366 -11.486 1.00 95.00 115 ARG A C 1
ATOM 902 O O . ARG A 1 115 ? -2.672 3.475 -10.652 1.00 95.00 115 ARG A O 1
ATOM 909 N N . ASP A 1 116 ? -2.236 4.131 -12.738 1.00 96.19 116 ASP A N 1
ATOM 910 C CA . ASP A 1 116 ? -2.025 2.764 -13.229 1.00 96.19 116 ASP A CA 1
ATOM 911 C C . ASP A 1 116 ? -0.789 2.104 -12.623 1.00 96.19 116 ASP A C 1
ATOM 913 O O . ASP A 1 116 ? -0.818 0.916 -12.298 1.00 96.19 116 ASP A O 1
ATOM 917 N N . VAL A 1 117 ? 0.285 2.877 -12.451 1.00 96.94 117 VAL A N 1
ATOM 918 C CA . VAL A 1 117 ? 1.527 2.409 -11.824 1.00 96.94 117 VAL A CA 1
ATOM 919 C C . VAL A 1 117 ? 1.271 2.065 -10.359 1.00 96.94 117 VAL A C 1
ATOM 921 O O . VAL A 1 117 ? 1.598 0.961 -9.923 1.00 96.94 117 VAL A O 1
ATOM 924 N N . VAL A 1 118 ? 0.607 2.958 -9.618 1.00 96.81 118 VAL A N 1
ATOM 925 C CA . VAL A 1 118 ? 0.251 2.713 -8.214 1.00 96.81 118 VAL A CA 1
ATOM 926 C C . VAL A 1 118 ? -0.718 1.542 -8.084 1.00 96.81 118 VAL A C 1
ATOM 928 O O . VAL A 1 118 ? -0.524 0.697 -7.221 1.00 96.81 118 VAL A O 1
ATOM 931 N N . TRP A 1 119 ? -1.720 1.417 -8.957 1.00 96.69 119 TRP A N 1
ATOM 932 C CA . TRP A 1 119 ? -2.641 0.277 -8.937 1.00 96.69 119 TRP A CA 1
ATOM 933 C C . TRP A 1 119 ? -1.946 -1.053 -9.242 1.00 96.69 119 TRP A C 1
ATOM 935 O O . TRP A 1 119 ? -2.315 -2.079 -8.671 1.00 96.69 119 TRP A O 1
ATOM 945 N N . ALA A 1 120 ? -0.941 -1.067 -10.121 1.00 96.44 120 ALA A N 1
ATOM 946 C CA . ALA A 1 120 ? -0.130 -2.258 -10.360 1.00 96.44 120 ALA A CA 1
ATOM 947 C C . ALA A 1 120 ? 0.688 -2.657 -9.119 1.00 96.44 120 ALA A C 1
ATOM 949 O O . ALA A 1 120 ? 0.817 -3.851 -8.842 1.00 96.44 120 ALA A O 1
ATOM 950 N N . ALA A 1 121 ? 1.187 -1.677 -8.358 1.00 96.94 121 ALA A N 1
ATOM 951 C CA . ALA A 1 121 ? 1.887 -1.907 -7.094 1.00 96.94 121 ALA A CA 1
ATOM 952 C C . ALA A 1 121 ? 0.916 -2.386 -6.002 1.00 96.94 121 ALA A C 1
ATOM 954 O O . ALA A 1 121 ? 1.175 -3.379 -5.331 1.00 96.94 121 ALA A O 1
ATOM 955 N N . LEU A 1 122 ? -0.256 -1.753 -5.903 1.00 96.25 122 LEU A N 1
ATOM 956 C CA . LEU A 1 122 ? -1.293 -2.048 -4.912 1.00 96.25 122 LEU A CA 1
ATOM 957 C C . LEU A 1 122 ? -1.855 -3.469 -5.034 1.00 96.25 122 LEU A C 1
ATOM 959 O O . LEU A 1 122 ? -2.273 -4.073 -4.050 1.00 96.25 122 LEU A O 1
ATOM 963 N N . LYS A 1 123 ? -1.877 -4.012 -6.256 1.00 95.81 123 LYS A N 1
ATOM 964 C CA . LYS A 1 123 ? -2.265 -5.405 -6.511 1.00 95.81 123 LYS A CA 1
ATOM 965 C C . LYS A 1 123 ? -1.266 -6.421 -5.961 1.00 95.81 123 LYS A C 1
ATOM 967 O O . LYS A 1 123 ? -1.658 -7.566 -5.761 1.00 95.81 123 LYS A O 1
ATOM 972 N N . GLN A 1 124 ? -0.011 -6.028 -5.763 1.00 96.06 124 GLN A N 1
ATOM 973 C CA . GLN A 1 124 ? 1.016 -6.879 -5.165 1.00 96.06 124 GLN A CA 1
ATOM 974 C C . GLN A 1 124 ? 1.049 -6.711 -3.649 1.00 96.06 124 GLN A C 1
ATOM 976 O O . GLN A 1 124 ? 1.042 -7.711 -2.938 1.00 96.06 124 GLN A O 1
ATOM 981 N N . ASP A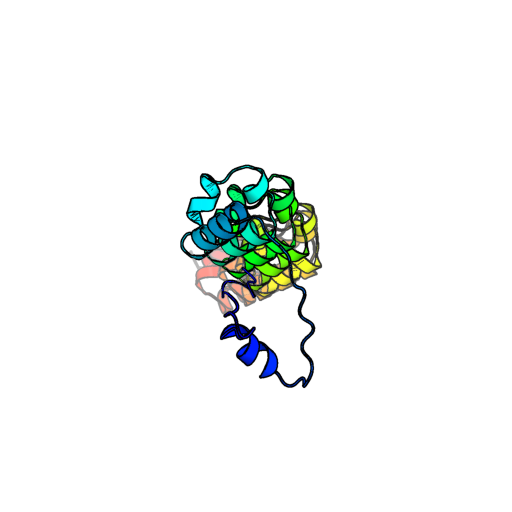 1 125 ? 1.042 -5.464 -3.166 1.00 96.69 125 ASP A N 1
ATOM 982 C CA . ASP A 1 125 ? 1.060 -5.158 -1.737 1.00 96.69 125 ASP A CA 1
ATOM 983 C C . ASP A 1 125 ? 0.258 -3.876 -1.426 1.00 96.69 125 ASP A C 1
ATOM 985 O O . ASP A 1 125 ? 0.509 -2.827 -2.034 1.00 96.69 125 ASP A O 1
ATOM 989 N N . PRO A 1 126 ? -0.693 -3.912 -0.469 1.00 95.94 126 PRO A N 1
ATOM 990 C CA . PRO A 1 126 ? -1.435 -2.731 -0.030 1.00 95.94 126 PRO A CA 1
ATOM 991 C C . PRO A 1 126 ? -0.547 -1.583 0.474 1.00 95.94 126 PRO A C 1
ATOM 993 O O . PRO A 1 126 ? -0.924 -0.418 0.322 1.00 95.94 126 PRO A O 1
ATOM 996 N N . ALA A 1 127 ? 0.637 -1.883 1.020 1.00 95.69 127 ALA A N 1
ATOM 997 C CA . ALA A 1 127 ? 1.597 -0.894 1.504 1.00 95.69 127 ALA A CA 1
ATOM 998 C C . ALA A 1 127 ? 2.086 0.055 0.399 1.00 95.69 127 ALA A C 1
ATOM 1000 O O . ALA A 1 127 ? 2.505 1.172 0.699 1.00 95.69 127 ALA A O 1
ATOM 1001 N N . ALA A 1 128 ? 1.943 -0.308 -0.881 1.00 96.69 128 ALA A N 1
ATOM 1002 C CA . ALA A 1 128 ? 2.224 0.590 -2.000 1.00 96.69 128 ALA A CA 1
ATOM 1003 C C . ALA A 1 128 ? 1.442 1.917 -1.920 1.00 96.69 128 ALA A C 1
ATOM 1005 O O . ALA A 1 128 ? 1.929 2.952 -2.381 1.00 96.69 128 ALA A O 1
ATOM 1006 N N . LEU A 1 129 ? 0.259 1.920 -1.291 1.00 96.62 129 LEU A N 1
ATOM 1007 C CA . LEU A 1 129 ? -0.521 3.139 -1.073 1.00 96.62 129 LEU A CA 1
ATOM 1008 C C . LEU A 1 129 ? 0.199 4.149 -0.162 1.00 96.62 129 LEU A C 1
ATOM 1010 O O . LEU A 1 129 ? -0.050 5.345 -0.277 1.00 96.62 129 LEU A O 1
ATOM 1014 N N . GLU A 1 130 ? 1.118 3.719 0.711 1.00 96.38 130 GLU A N 1
ATOM 1015 C CA . GLU A 1 130 ? 1.924 4.626 1.547 1.00 96.38 130 GLU A CA 1
ATOM 1016 C C . GLU A 1 130 ? 2.805 5.552 0.699 1.00 96.38 130 GLU A C 1
ATOM 1018 O O . GLU A 1 130 ? 2.997 6.721 1.051 1.00 96.38 130 GLU A O 1
ATOM 1023 N N . LEU A 1 131 ? 3.267 5.057 -0.450 1.00 95.75 131 LEU A N 1
ATOM 1024 C CA . LEU A 1 131 ? 4.146 5.763 -1.382 1.00 95.75 131 LEU A CA 1
ATOM 1025 C C . LEU A 1 131 ? 3.386 6.607 -2.410 1.00 95.75 131 LEU A C 1
ATOM 1027 O O . LEU A 1 131 ? 3.995 7.453 -3.068 1.00 95.75 131 LEU A O 1
ATOM 1031 N N . ALA A 1 132 ? 2.078 6.385 -2.544 1.00 95.50 132 ALA A N 1
ATOM 1032 C CA . ALA A 1 132 ? 1.219 7.141 -3.442 1.00 95.50 132 ALA A CA 1
ATOM 1033 C C . ALA A 1 132 ? 1.072 8.603 -2.993 1.00 95.50 132 ALA A C 1
ATOM 1035 O O . ALA A 1 132 ? 1.306 8.967 -1.829 1.00 95.50 132 ALA A O 1
ATOM 1036 N N . ASP A 1 133 ? 0.664 9.453 -3.926 1.00 95.62 133 ASP A N 1
ATOM 1037 C CA . ASP A 1 133 ? 0.362 10.847 -3.638 1.00 95.62 133 ASP A CA 1
ATOM 1038 C C . ASP A 1 133 ? -0.944 11.033 -2.840 1.00 95.62 133 ASP A C 1
ATOM 1040 O O . ASP A 1 133 ? -1.666 10.088 -2.514 1.00 95.62 133 ASP A O 1
ATOM 1044 N N . GLN A 1 134 ? -1.222 12.282 -2.459 1.00 95.38 134 GLN A N 1
ATOM 1045 C CA . GLN A 1 134 ? -2.383 12.601 -1.624 1.00 95.38 134 GLN A CA 1
ATOM 1046 C C . GLN A 1 134 ? -3.709 12.418 -2.367 1.00 95.38 134 GLN A C 1
ATOM 1048 O O . GLN A 1 134 ? -4.702 12.059 -1.740 1.00 95.38 134 GLN A O 1
ATOM 1053 N N . GLU A 1 135 ? -3.727 12.614 -3.688 1.00 95.88 135 GLU A N 1
ATOM 1054 C CA . GLU A 1 135 ? -4.931 12.422 -4.498 1.00 95.88 135 GLU A CA 1
ATOM 1055 C C . GLU A 1 135 ? -5.374 10.956 -4.474 1.00 95.88 135 GLU A C 1
ATOM 1057 O O . GLU A 1 135 ? -6.540 10.669 -4.208 1.00 95.88 135 GLU A O 1
ATOM 1062 N N . LEU A 1 136 ? -4.443 10.010 -4.635 1.00 95.75 136 LEU A N 1
ATOM 1063 C CA . LEU A 1 136 ? -4.748 8.579 -4.551 1.00 95.75 136 LEU A CA 1
ATOM 1064 C C . LEU A 1 136 ? -5.073 8.117 -3.122 1.00 95.75 136 LEU A C 1
ATOM 1066 O O . LEU A 1 136 ? -5.882 7.206 -2.944 1.00 95.75 136 LEU A O 1
ATOM 1070 N N . LYS A 1 137 ? -4.507 8.764 -2.097 1.00 97.38 137 LYS A N 1
ATOM 1071 C CA . LYS A 1 137 ? -4.875 8.541 -0.683 1.00 97.38 137 LYS A CA 1
ATOM 1072 C C . LYS A 1 137 ? -6.249 9.108 -0.314 1.00 97.38 137 LYS A C 1
ATOM 1074 O O . LYS A 1 137 ? -6.813 8.701 0.703 1.00 97.38 137 LYS A O 1
ATOM 1079 N N . ALA A 1 138 ? -6.779 10.033 -1.112 1.00 97.31 138 ALA A N 1
ATOM 1080 C CA . ALA A 1 138 ? -8.134 10.570 -0.998 1.00 97.31 138 ALA A CA 1
ATOM 1081 C C . ALA A 1 138 ? -9.136 9.873 -1.941 1.00 97.31 138 ALA A C 1
ATOM 1083 O O . ALA A 1 138 ? -10.347 10.036 -1.785 1.00 97.31 138 ALA A O 1
ATOM 1084 N N . ASP A 1 139 ? -8.666 9.064 -2.897 1.00 97.38 139 ASP A N 1
ATOM 1085 C CA . ASP A 1 139 ? -9.519 8.271 -3.782 1.00 97.38 139 ASP A CA 1
ATOM 1086 C C . ASP A 1 139 ? -10.144 7.105 -3.004 1.00 97.38 139 ASP A C 1
ATOM 1088 O O . ASP A 1 139 ? -9.506 6.093 -2.700 1.00 97.38 139 ASP A O 1
ATOM 1092 N N . LYS A 1 140 ? -11.439 7.244 -2.699 1.00 97.19 140 LYS A N 1
ATOM 1093 C CA . LYS A 1 140 ? -12.208 6.258 -1.930 1.00 97.19 140 LYS A CA 1
ATOM 1094 C C . LYS A 1 140 ? -12.089 4.840 -2.491 1.00 97.19 140 LYS A C 1
ATOM 1096 O O . LYS A 1 140 ? -11.963 3.906 -1.711 1.00 97.19 140 LYS A O 1
ATOM 1101 N N . ALA A 1 141 ? -12.112 4.658 -3.814 1.00 96.69 141 ALA A N 1
ATOM 1102 C CA . ALA A 1 141 ? -12.046 3.329 -4.426 1.00 96.69 141 ALA A CA 1
ATOM 1103 C C . ALA A 1 141 ? -10.679 2.655 -4.212 1.00 96.69 141 ALA A C 1
ATOM 1105 O O . ALA A 1 141 ? -10.613 1.467 -3.894 1.00 96.69 141 ALA A O 1
ATOM 1106 N N . THR A 1 142 ? -9.595 3.418 -4.348 1.00 96.75 142 THR A N 1
ATOM 1107 C CA . THR A 1 142 ? -8.218 2.958 -4.128 1.00 96.75 142 THR A CA 1
ATOM 1108 C C . THR A 1 142 ? -7.996 2.615 -2.655 1.00 96.75 142 THR A C 1
ATOM 1110 O O . THR A 1 142 ? -7.491 1.536 -2.340 1.00 96.75 142 THR A O 1
ATOM 1113 N N . VAL A 1 143 ? -8.451 3.478 -1.742 1.00 97.81 143 VAL A N 1
ATOM 1114 C CA . VAL A 1 143 ? -8.379 3.219 -0.298 1.00 97.81 143 VAL A CA 1
ATOM 1115 C C . VAL A 1 143 ? -9.234 2.018 0.099 1.00 97.81 143 VAL A C 1
ATOM 1117 O O . VAL A 1 143 ? -8.747 1.165 0.837 1.00 97.81 143 VAL A O 1
ATOM 1120 N N . LEU A 1 144 ? -10.469 1.904 -0.406 1.00 97.75 144 LEU A N 1
ATOM 1121 C CA . LEU A 1 144 ? -11.345 0.756 -0.145 1.00 97.75 144 LEU A CA 1
ATOM 1122 C C . LEU A 1 144 ? -10.684 -0.557 -0.558 1.00 97.75 144 LEU A C 1
ATOM 1124 O O . LEU A 1 144 ? -10.684 -1.513 0.214 1.00 97.75 144 LEU A O 1
ATOM 1128 N N . TYR A 1 145 ? -10.075 -0.593 -1.743 1.00 97.25 145 TYR A N 1
ATOM 1129 C CA . TYR A 1 145 ? -9.335 -1.767 -2.189 1.00 97.25 145 TYR A CA 1
ATOM 1130 C C . TYR A 1 145 ? -8.195 -2.114 -1.219 1.00 97.25 145 TYR A C 1
ATOM 1132 O O . TYR A 1 145 ? -8.068 -3.269 -0.813 1.00 97.25 145 TYR A O 1
ATOM 1140 N N . ALA A 1 146 ? -7.406 -1.124 -0.787 1.00 97.31 146 ALA A N 1
ATOM 1141 C CA . ALA A 1 146 ? -6.302 -1.339 0.148 1.00 97.31 146 ALA A CA 1
ATOM 1142 C C . ALA A 1 146 ? -6.779 -1.861 1.518 1.00 97.31 146 ALA A C 1
ATOM 1144 O O . ALA A 1 146 ? -6.222 -2.834 2.031 1.00 97.31 146 ALA A O 1
ATOM 1145 N N . VAL A 1 147 ? -7.836 -1.276 2.098 1.00 97.75 147 VAL A N 1
ATOM 1146 C CA . VAL A 1 147 ? -8.361 -1.705 3.412 1.00 97.75 147 VAL A CA 1
ATOM 1147 C C . VAL A 1 1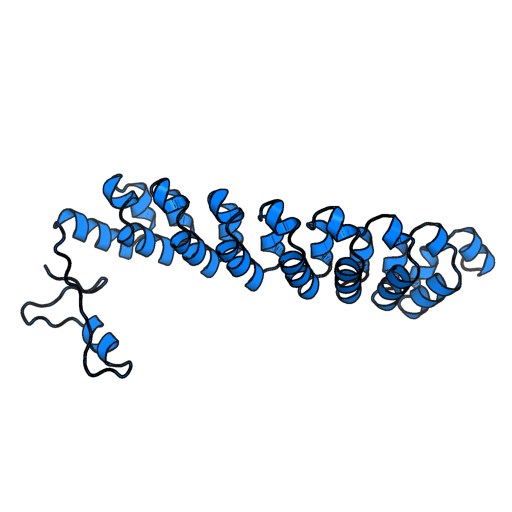47 ? -9.023 -3.082 3.370 1.00 97.75 147 VAL A C 1
ATOM 1149 O O . VAL A 1 1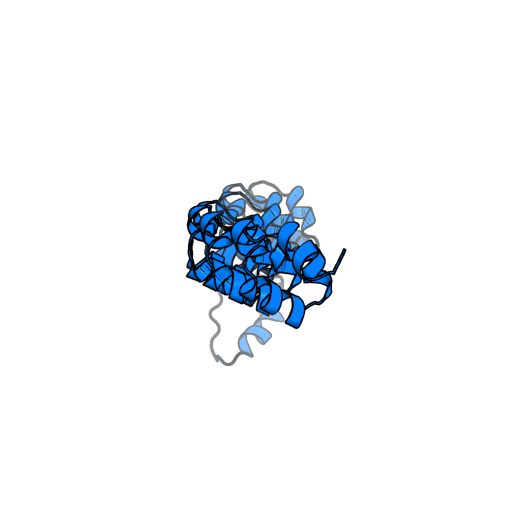47 ? -8.947 -3.818 4.354 1.00 97.75 147 VAL A O 1
ATOM 1152 N N . GLN A 1 148 ? -9.613 -3.470 2.234 1.00 96.69 148 GLN A N 1
ATOM 1153 C CA . GLN A 1 148 ? -10.181 -4.809 2.029 1.00 96.69 148 GLN A CA 1
ATOM 1154 C C . GLN A 1 148 ? -9.121 -5.914 2.085 1.00 96.69 148 GLN A C 1
ATOM 1156 O O . GLN A 1 148 ? -9.422 -7.030 2.526 1.00 96.69 148 GLN A O 1
ATOM 1161 N N . GLN A 1 149 ? -7.899 -5.607 1.641 1.00 96.06 149 GLN A N 1
ATOM 1162 C CA . GLN A 1 149 ? -6.754 -6.509 1.750 1.00 96.06 149 GLN A CA 1
ATOM 1163 C C . GLN A 1 149 ? -6.123 -6.434 3.146 1.00 96.06 149 GLN A C 1
ATOM 1165 O O . GLN A 1 149 ? -5.828 -7.465 3.746 1.00 96.06 149 GLN A O 1
ATOM 1170 N N . GLN A 1 150 ? -5.958 -5.224 3.691 1.00 96.94 150 GLN A N 1
ATOM 1171 C CA . GLN A 1 150 ? -5.322 -5.002 4.984 1.00 96.94 150 GLN A CA 1
ATOM 1172 C C . GLN A 1 150 ? -5.976 -3.834 5.739 1.00 96.94 150 GLN A C 1
ATOM 1174 O O . GLN A 1 150 ? -5.737 -2.666 5.445 1.00 96.94 150 GLN A O 1
ATOM 1179 N N . GLY A 1 151 ? -6.749 -4.136 6.789 1.00 96.69 151 GLY A N 1
ATOM 1180 C CA . GLY A 1 151 ? -7.530 -3.125 7.521 1.00 96.69 151 GLY A CA 1
ATOM 1181 C C . GLY A 1 151 ? -6.703 -1.976 8.122 1.00 96.69 151 GLY A C 1
ATOM 1182 O O . GLY A 1 151 ? -7.192 -0.854 8.231 1.00 96.69 151 GLY A O 1
ATOM 1183 N N . SER A 1 152 ? -5.424 -2.198 8.451 1.00 96.88 152 SER A N 1
ATOM 1184 C CA . SER A 1 152 ? -4.531 -1.138 8.951 1.00 96.88 152 SER A CA 1
ATOM 1185 C C . SER A 1 152 ? -4.198 -0.058 7.917 1.00 96.88 152 SER A C 1
ATOM 1187 O O . SER A 1 152 ? -3.720 1.009 8.305 1.00 96.88 152 SER A O 1
ATOM 1189 N N . MET A 1 153 ? -4.489 -0.286 6.630 1.00 98.00 153 MET A N 1
ATOM 1190 C CA . MET A 1 153 ? -4.317 0.719 5.577 1.00 98.00 153 MET A CA 1
ATOM 1191 C C . MET A 1 153 ? -5.194 1.953 5.784 1.00 98.00 153 MET A C 1
ATOM 1193 O O . MET A 1 153 ? -4.904 3.004 5.223 1.00 98.00 153 MET A O 1
ATOM 1197 N N . LEU A 1 154 ? -6.190 1.899 6.673 1.00 98.00 154 LEU A N 1
ATOM 1198 C CA . LEU A 1 154 ? -6.944 3.085 7.071 1.00 98.00 154 LEU A CA 1
ATOM 1199 C C . LEU A 1 154 ? -6.039 4.223 7.585 1.00 98.00 154 LEU A C 1
ATOM 1201 O O . LEU A 1 154 ? -6.386 5.389 7.419 1.00 98.00 154 LEU A O 1
ATOM 1205 N N . ARG A 1 155 ? -4.857 3.925 8.154 1.00 97.88 155 ARG A N 1
ATOM 1206 C CA . ARG A 1 155 ? -3.931 4.964 8.647 1.00 97.88 155 ARG A CA 1
ATOM 1207 C C . ARG A 1 155 ? -3.423 5.908 7.558 1.00 97.88 155 ARG A C 1
ATOM 1209 O O . ARG A 1 155 ? -3.046 7.030 7.879 1.00 97.88 155 ARG A O 1
ATOM 1216 N N . VAL A 1 156 ? -3.351 5.433 6.312 1.00 97.12 156 VAL A N 1
ATOM 1217 C CA . VAL A 1 156 ? -2.760 6.180 5.188 1.00 97.12 156 VAL A CA 1
ATOM 1218 C C . VAL A 1 156 ? -3.811 6.972 4.420 1.00 97.12 156 VAL A C 1
ATOM 1220 O O . VAL A 1 156 ? -3.460 7.821 3.605 1.00 97.12 156 VAL A O 1
ATOM 1223 N N . ALA A 1 157 ? -5.088 6.680 4.672 1.00 97.56 157 ALA A N 1
ATOM 1224 C CA . ALA A 1 157 ? -6.206 7.339 4.032 1.00 97.56 157 ALA A CA 1
ATOM 1225 C C . ALA A 1 157 ? -6.275 8.818 4.433 1.00 97.56 157 ALA A C 1
ATOM 1227 O O . ALA A 1 157 ? -5.977 9.197 5.576 1.00 97.56 157 ALA A O 1
ATOM 1228 N N . ALA A 1 158 ? -6.724 9.649 3.494 1.00 98.00 158 ALA A N 1
ATOM 1229 C CA . ALA A 1 158 ? -6.979 11.056 3.757 1.00 98.00 158 ALA A CA 1
ATOM 1230 C C . ALA A 1 158 ? -7.960 11.231 4.942 1.00 98.00 158 ALA A C 1
ATOM 1232 O O . ALA A 1 158 ? -8.804 10.356 5.179 1.00 98.00 158 ALA A O 1
ATOM 1233 N N . PRO A 1 159 ? -7.855 12.321 5.730 1.00 97.62 159 PRO A N 1
ATOM 1234 C CA . PRO A 1 159 ? -8.707 12.552 6.902 1.00 97.62 159 PRO A CA 1
ATOM 1235 C C . PRO A 1 159 ? -10.209 12.386 6.632 1.00 97.62 159 PRO A C 1
ATOM 1237 O O . PRO A 1 159 ? -10.932 11.857 7.473 1.00 97.62 159 PRO A O 1
ATOM 1240 N N . GLU A 1 160 ? -10.666 12.775 5.445 1.00 97.62 160 GLU A N 1
ATOM 1241 C CA . GLU A 1 160 ? -12.059 12.685 5.009 1.00 97.62 160 GLU A CA 1
ATOM 1242 C C . GLU A 1 160 ? -12.527 11.226 4.921 1.00 97.62 160 GLU A C 1
ATOM 1244 O O . GLU A 1 160 ? -13.633 10.902 5.345 1.00 97.62 160 GLU A O 1
ATOM 1249 N N . LEU A 1 161 ? -11.665 10.318 4.454 1.00 98.31 161 LEU A N 1
ATOM 1250 C CA . LEU A 1 161 ? -11.971 8.887 4.365 1.00 98.31 161 LEU A CA 1
ATOM 1251 C C . LEU A 1 161 ? -11.855 8.172 5.715 1.00 98.31 161 LEU A C 1
ATOM 1253 O O . LEU A 1 161 ? -12.510 7.156 5.927 1.00 98.31 161 LEU A O 1
ATOM 1257 N N . ARG A 1 162 ? -11.092 8.723 6.666 1.00 98.25 162 ARG A N 1
ATOM 1258 C CA . ARG A 1 162 ? -11.076 8.246 8.063 1.00 98.25 162 ARG A CA 1
ATOM 1259 C C . ARG A 1 162 ? -12.346 8.617 8.839 1.00 98.25 162 ARG A C 1
ATOM 1261 O O . ARG A 1 162 ? -12.558 8.093 9.932 1.00 98.25 162 ARG A O 1
ATOM 1268 N N . ARG A 1 163 ? -13.189 9.483 8.264 1.00 97.75 163 ARG A N 1
ATOM 1269 C CA . ARG A 1 163 ? -14.558 9.811 8.705 1.00 97.75 163 ARG A CA 1
ATOM 1270 C C . ARG A 1 163 ? -15.636 9.100 7.888 1.00 97.75 163 ARG A C 1
ATOM 1272 O O . ARG A 1 163 ? -16.808 9.140 8.255 1.00 97.75 163 ARG A O 1
ATOM 1279 N N . ASP A 1 164 ? -15.266 8.456 6.784 1.00 98.25 164 ASP A N 1
ATOM 1280 C CA . ASP A 1 164 ? -16.215 7.740 5.942 1.00 98.25 164 ASP A CA 1
ATOM 1281 C C . ASP A 1 164 ? -16.584 6.405 6.604 1.00 98.25 164 ASP A C 1
ATOM 1283 O O . ASP A 1 164 ? -15.753 5.509 6.775 1.00 98.25 164 ASP A O 1
ATOM 1287 N N . ARG A 1 165 ? -17.858 6.277 6.986 1.00 96.94 165 ARG A N 1
ATOM 1288 C CA . ARG A 1 165 ? -18.396 5.093 7.670 1.00 96.94 165 ARG A CA 1
ATOM 1289 C C . ARG A 1 165 ? -18.208 3.798 6.885 1.00 96.94 165 ARG A C 1
ATOM 1291 O O . ARG A 1 165 ? -18.012 2.755 7.498 1.00 96.94 165 ARG A O 1
ATOM 1298 N N . GLU A 1 166 ? -18.276 3.843 5.558 1.00 97.75 166 GLU A N 1
ATOM 1299 C CA . GLU A 1 166 ? -18.104 2.659 4.714 1.00 97.75 166 GLU A CA 1
ATOM 1300 C C . GLU A 1 166 ? -16.641 2.208 4.722 1.00 97.75 166 GLU A C 1
ATOM 1302 O O . GLU A 1 166 ? -16.355 1.034 4.959 1.00 97.75 166 GLU A O 1
ATOM 1307 N N . VAL A 1 167 ? -15.711 3.151 4.538 1.00 98.44 167 VAL A N 1
ATOM 1308 C CA . VAL A 1 167 ? -14.267 2.865 4.540 1.00 98.44 167 VAL A CA 1
ATOM 1309 C C . VAL A 1 167 ? -13.816 2.353 5.906 1.00 98.44 167 VAL A C 1
ATOM 1311 O O . VAL A 1 167 ? -13.140 1.326 5.993 1.00 98.44 167 VAL A O 1
ATOM 1314 N N . VAL A 1 168 ? -14.214 3.037 6.982 1.00 98.50 168 VAL A N 1
ATOM 1315 C CA . VAL A 1 168 ? -13.885 2.623 8.351 1.00 98.50 168 VAL A CA 1
ATOM 1316 C C . VAL A 1 168 ? -14.552 1.299 8.698 1.00 98.50 168 VAL A C 1
ATOM 1318 O O . VAL A 1 168 ? -13.893 0.430 9.261 1.00 98.50 168 VAL A O 1
ATOM 1321 N N . GLY A 1 169 ? -15.821 1.116 8.328 1.00 98.06 169 GLY A N 1
ATOM 1322 C CA . GLY A 1 169 ? -16.561 -0.129 8.526 1.00 98.06 169 GLY A CA 1
ATOM 1323 C C . GLY A 1 169 ? -15.855 -1.330 7.896 1.00 98.06 169 GLY A C 1
ATOM 1324 O O . GLY A 1 169 ? -15.678 -2.364 8.543 1.00 98.06 169 GLY A O 1
ATOM 1325 N N . GLU A 1 170 ? -15.377 -1.179 6.662 1.00 98.25 170 GLU A N 1
ATOM 1326 C CA . GLU A 1 170 ? -14.621 -2.226 5.978 1.00 98.25 170 GLU A CA 1
ATOM 1327 C C . GLU A 1 170 ? -13.257 -2.479 6.637 1.00 98.25 170 GLU A C 1
ATOM 1329 O O . GLU A 1 170 ? -12.873 -3.632 6.859 1.00 98.25 170 GLU A O 1
ATOM 1334 N N . ALA A 1 171 ? -12.557 -1.414 7.038 1.00 98.44 171 ALA A N 1
ATOM 1335 C CA . ALA A 1 171 ? -11.282 -1.522 7.735 1.00 98.44 171 ALA A CA 1
ATOM 1336 C C . ALA A 1 171 ? -11.410 -2.266 9.075 1.00 98.44 171 ALA A C 1
ATOM 1338 O O . ALA A 1 171 ? -10.617 -3.172 9.341 1.00 98.44 171 ALA A O 1
ATOM 1339 N N . VAL A 1 172 ? -12.419 -1.945 9.900 1.00 98.12 172 VAL A N 1
ATOM 1340 C CA . VAL A 1 172 ? -12.642 -2.625 11.192 1.00 98.12 172 VAL A CA 1
ATOM 1341 C C . VAL A 1 172 ? -13.118 -4.062 11.014 1.00 98.12 172 VAL A C 1
ATOM 1343 O O . VAL A 1 172 ? -12.736 -4.932 11.795 1.00 98.12 172 VAL A O 1
ATOM 1346 N N . ARG A 1 173 ? -13.888 -4.344 9.955 1.00 97.50 173 ARG A N 1
ATOM 1347 C CA . ARG A 1 173 ? -14.290 -5.708 9.592 1.00 97.50 173 ARG A CA 1
ATOM 1348 C C . ARG A 1 173 ? -13.083 -6.571 9.232 1.00 97.50 173 ARG A C 1
ATOM 1350 O O . ARG A 1 173 ? -13.072 -7.763 9.541 1.00 97.50 173 ARG A O 1
ATOM 1357 N N . ARG A 1 174 ? -12.060 -5.985 8.600 1.00 97.56 174 ARG A N 1
ATOM 1358 C CA . ARG A 1 174 ? -10.790 -6.673 8.334 1.00 97.56 174 ARG A CA 1
ATOM 1359 C C . ARG A 1 174 ? -9.868 -6.763 9.531 1.00 97.56 174 ARG A C 1
ATOM 1361 O O . ARG A 1 174 ? -9.260 -7.810 9.733 1.00 97.56 174 ARG A O 1
ATOM 1368 N N . SER A 1 175 ? -9.760 -5.699 10.310 1.00 97.69 175 SER A N 1
ATOM 1369 C CA . SER A 1 175 ? -8.935 -5.652 11.508 1.00 97.69 175 SER A CA 1
ATOM 1370 C C . SER A 1 175 ? -9.574 -4.701 12.505 1.00 97.69 175 SER A C 1
ATOM 1372 O O . SER A 1 175 ? -9.515 -3.494 12.318 1.00 97.69 175 SER A O 1
ATOM 1374 N N . GLY A 1 176 ? -10.127 -5.202 13.604 1.00 97.50 176 GLY A N 1
ATOM 1375 C CA . GLY A 1 176 ? -10.827 -4.401 14.612 1.00 97.50 176 GLY A CA 1
ATOM 1376 C C . GLY A 1 176 ? -9.922 -3.337 15.231 1.00 97.50 176 GLY A C 1
ATOM 1377 O O . GLY A 1 176 ? -10.361 -2.231 15.534 1.00 97.50 176 GLY A O 1
ATOM 1378 N N . SER A 1 177 ? -8.613 -3.602 15.302 1.00 97.94 177 SER A N 1
ATOM 1379 C CA . SER A 1 177 ? -7.600 -2.615 15.697 1.00 97.94 177 SER A CA 1
ATOM 1380 C C . SER A 1 177 ? -7.462 -1.427 14.733 1.00 97.94 177 SER A C 1
ATOM 1382 O O . SER A 1 177 ? -6.863 -0.421 15.113 1.00 97.94 177 SER A O 1
ATOM 1384 N N . ALA A 1 178 ? -8.013 -1.496 13.516 1.00 98.31 178 ALA A N 1
ATOM 1385 C CA . ALA A 1 178 ? -8.065 -0.374 12.581 1.00 98.31 178 ALA A CA 1
ATOM 1386 C C . ALA A 1 178 ? -8.914 0.785 13.119 1.00 98.31 178 ALA A C 1
ATOM 1388 O O . ALA A 1 178 ? -8.693 1.923 12.714 1.00 98.31 178 ALA A O 1
ATOM 1389 N N . LEU A 1 179 ? -9.792 0.529 14.100 1.00 98.31 179 LEU A N 1
ATOM 1390 C CA . LEU A 1 179 ? -10.545 1.560 14.820 1.00 98.31 179 LEU A CA 1
ATOM 1391 C C . LEU A 1 179 ? -9.637 2.678 15.361 1.00 98.31 179 LEU A C 1
ATOM 1393 O O . LEU A 1 179 ? -10.057 3.826 15.428 1.00 98.31 179 LEU A O 1
ATOM 1397 N N . GLN A 1 180 ? -8.376 2.376 15.691 1.00 98.31 180 GLN A N 1
ATOM 1398 C CA . GLN A 1 180 ? -7.403 3.370 16.157 1.00 98.31 180 GLN A CA 1
ATOM 1399 C C . GLN A 1 180 ? -7.126 4.498 15.155 1.00 98.31 180 GLN A C 1
ATOM 1401 O O . GLN A 1 180 ? -6.685 5.571 15.555 1.00 98.31 180 GLN A O 1
ATOM 1406 N N . TYR A 1 181 ? -7.342 4.237 13.864 1.00 98.19 181 TYR A N 1
ATOM 1407 C CA . TYR A 1 181 ? -7.098 5.186 12.782 1.00 98.19 181 TYR A CA 1
ATOM 1408 C C . TYR A 1 181 ? -8.361 5.935 12.363 1.00 98.19 181 TYR A C 1
ATOM 1410 O O . TYR A 1 181 ? -8.253 6.912 11.629 1.00 98.19 181 TYR A O 1
ATOM 1418 N N . ALA A 1 182 ? -9.536 5.499 12.817 1.00 98.06 182 ALA A N 1
ATOM 1419 C CA . ALA A 1 182 ? -10.781 6.200 12.557 1.00 98.06 182 ALA A CA 1
ATOM 1420 C C . ALA A 1 182 ? -10.798 7.567 13.258 1.00 98.06 182 ALA A C 1
ATOM 1422 O O . ALA A 1 182 ? -10.161 7.770 14.299 1.00 98.06 182 ALA A O 1
ATOM 1423 N N . ASP A 1 183 ? -11.551 8.502 12.689 1.00 98.12 183 ASP A N 1
ATOM 1424 C CA . ASP A 1 183 ? -11.813 9.786 13.330 1.00 98.12 183 ASP A CA 1
ATOM 1425 C C . ASP A 1 183 ? -12.517 9.604 14.689 1.00 98.12 183 ASP A C 1
ATOM 1427 O O . ASP A 1 183 ? -13.139 8.576 14.969 1.00 98.12 183 ASP A O 1
ATOM 1431 N N . GLU A 1 184 ? -12.380 10.595 15.567 1.00 97.50 184 GLU A N 1
ATOM 1432 C CA . GLU A 1 184 ? -12.945 10.575 16.914 1.00 97.50 184 GLU A CA 1
ATOM 1433 C C . GLU A 1 184 ? -14.453 10.316 16.936 1.00 97.50 184 GLU A C 1
ATOM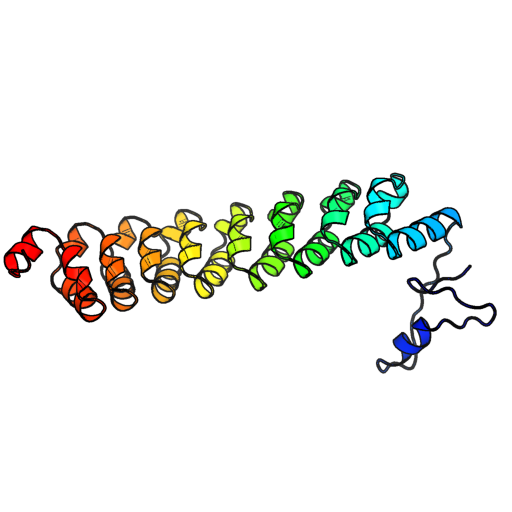 1435 O O . GLU A 1 184 ? -14.909 9.532 17.772 1.00 97.50 184 GLU A O 1
ATOM 1440 N N . GLU A 1 185 ? -15.206 10.875 15.985 1.00 97.50 185 GLU A N 1
ATOM 1441 C CA . GLU A 1 185 ? -16.652 10.651 15.893 1.00 97.50 185 GLU A CA 1
ATOM 1442 C C . GLU A 1 185 ? -16.979 9.168 15.675 1.00 97.50 185 GLU A C 1
ATOM 1444 O O . GLU A 1 185 ? -17.841 8.611 16.353 1.00 97.50 185 GLU A O 1
ATOM 1449 N N . LEU A 1 186 ? -16.231 8.483 14.804 1.00 98.12 186 LEU A N 1
ATOM 1450 C CA . LEU A 1 186 ? -16.425 7.056 14.531 1.00 98.12 186 LEU A CA 1
ATOM 1451 C C . LEU A 1 186 ? -15.859 6.145 15.625 1.00 98.12 186 LEU A C 1
ATOM 1453 O O . LEU A 1 186 ? -16.324 5.019 15.792 1.00 98.12 186 LEU A O 1
ATOM 1457 N N . ARG A 1 187 ? -14.906 6.630 16.428 1.00 98.31 187 ARG A N 1
ATOM 1458 C CA . ARG A 1 187 ? -14.466 5.945 17.658 1.00 98.31 187 ARG A CA 1
ATOM 1459 C C . ARG A 1 187 ? -15.466 6.092 18.806 1.00 98.31 187 ARG A C 1
ATOM 1461 O O . ARG A 1 187 ? -15.369 5.349 19.785 1.00 98.31 187 ARG A O 1
ATOM 1468 N N . ALA A 1 188 ? -16.400 7.036 18.711 1.00 97.56 188 ALA A N 1
ATOM 1469 C CA . ALA A 1 188 ? -17.545 7.173 19.609 1.00 97.56 188 ALA A CA 1
ATOM 1470 C C . ALA A 1 188 ? -18.841 6.579 19.028 1.00 97.56 188 ALA A C 1
ATOM 1472 O O . ALA A 1 188 ? -19.807 6.392 19.768 1.00 97.56 188 ALA A O 1
ATOM 1473 N N . ASP A 1 189 ? -18.858 6.264 17.732 1.00 97.81 189 ASP A N 1
ATOM 1474 C CA . ASP A 1 189 ? -19.987 5.646 17.052 1.00 97.81 189 ASP A CA 1
ATOM 1475 C C . ASP A 1 189 ? -20.167 4.199 17.510 1.00 97.81 189 ASP A C 1
ATOM 1477 O O . ASP A 1 189 ? -19.309 3.328 17.343 1.00 97.81 189 ASP A O 1
ATOM 1481 N N . ARG A 1 190 ? -21.324 3.948 18.111 1.00 97.00 190 ARG A N 1
ATOM 1482 C CA . ARG A 1 190 ? -21.637 2.677 18.747 1.00 97.00 190 ARG A CA 1
ATOM 1483 C C . ARG A 1 190 ? -21.572 1.492 17.787 1.00 97.00 190 ARG A C 1
ATOM 1485 O O . ARG A 1 190 ? -21.037 0.451 18.164 1.00 97.00 190 ARG A O 1
ATOM 1492 N N . ASP A 1 191 ? -22.120 1.626 16.584 1.00 97.50 191 ASP A N 1
ATOM 1493 C CA . ASP A 1 191 ? -22.189 0.521 15.626 1.00 97.50 191 ASP A CA 1
ATOM 1494 C C . ASP A 1 191 ? -20.796 0.177 15.094 1.00 97.50 191 ASP A C 1
ATOM 1496 O O . ASP A 1 191 ? -20.420 -0.998 15.034 1.00 97.50 191 ASP A O 1
ATOM 1500 N N . THR A 1 192 ? -19.994 1.204 14.809 1.00 97.81 192 THR A N 1
ATOM 1501 C CA . THR A 1 192 ? -18.597 1.067 14.384 1.00 97.81 192 THR A CA 1
ATOM 1502 C C . THR A 1 192 ? -17.747 0.400 15.467 1.00 97.81 192 THR A C 1
ATOM 1504 O O . THR A 1 192 ? -17.025 -0.563 15.192 1.00 97.81 192 THR A O 1
ATOM 1507 N N . VAL A 1 193 ? -17.864 0.849 16.722 1.00 98.38 193 VAL A N 1
ATOM 1508 C CA . VAL A 1 193 ? -17.128 0.258 17.849 1.00 98.38 193 VAL A CA 1
ATOM 1509 C C . VAL A 1 193 ? -17.584 -1.172 18.121 1.00 98.38 193 VAL A C 1
ATOM 1511 O O . VAL A 1 193 ? -16.739 -2.043 18.319 1.00 98.38 193 VAL A O 1
ATOM 1514 N N . LEU A 1 194 ? -18.890 -1.455 18.082 1.00 98.12 194 LEU A N 1
ATOM 1515 C CA . LEU A 1 194 ? -19.406 -2.816 18.243 1.00 98.12 194 LEU A CA 1
ATOM 1516 C C . LEU A 1 194 ? -18.885 -3.759 17.156 1.00 98.12 194 LEU A C 1
ATOM 1518 O O . LEU A 1 194 ? -18.547 -4.902 17.462 1.00 98.12 194 LEU A O 1
ATOM 1522 N N . ALA A 1 195 ? -18.803 -3.303 15.905 1.00 97.69 195 ALA A N 1
ATOM 1523 C CA . ALA A 1 195 ? -18.199 -4.081 14.829 1.00 97.69 195 ALA A CA 1
ATOM 1524 C C . ALA A 1 195 ? -16.716 -4.374 15.114 1.00 97.69 195 ALA A C 1
ATOM 1526 O O . ALA A 1 195 ? -16.288 -5.522 14.998 1.00 97.69 195 ALA A O 1
ATOM 1527 N N . ALA A 1 196 ? -15.958 -3.369 15.564 1.00 98.25 196 ALA A N 1
ATOM 1528 C CA . ALA A 1 196 ? -14.542 -3.515 15.888 1.00 98.25 196 ALA A CA 1
ATOM 1529 C C . ALA A 1 196 ? -14.290 -4.483 17.057 1.00 98.25 196 ALA A C 1
ATOM 1531 O O . ALA A 1 196 ? -13.462 -5.381 16.926 1.00 98.25 196 ALA A O 1
ATOM 1532 N N . VAL A 1 197 ? -15.015 -4.350 18.177 1.00 98.25 197 VAL A N 1
ATOM 1533 C CA . VAL A 1 197 ? -14.807 -5.206 19.364 1.00 98.25 197 VAL A CA 1
ATOM 1534 C C . VAL A 1 197 ? -15.300 -6.637 19.167 1.00 98.25 197 VAL A C 1
ATOM 1536 O O . VAL A 1 197 ? -14.772 -7.550 19.788 1.00 98.25 197 VAL A O 1
ATOM 1539 N N . ARG A 1 198 ? -16.289 -6.854 18.292 1.00 97.81 198 ARG A N 1
ATOM 1540 C CA . ARG A 1 198 ? -16.709 -8.209 17.898 1.00 97.81 198 ARG A CA 1
ATOM 1541 C C . ARG A 1 198 ? -15.686 -8.895 17.000 1.00 97.81 198 ARG A C 1
ATOM 1543 O O . ARG A 1 198 ? -15.658 -10.118 16.964 1.00 97.81 198 ARG A O 1
ATOM 1550 N N . GLN A 1 199 ? -14.903 -8.120 16.253 1.00 97.50 199 GLN A N 1
ATOM 1551 C CA . GLN A 1 199 ? -13.815 -8.641 15.431 1.00 97.50 199 GLN A CA 1
ATOM 1552 C C . GLN A 1 199 ? -12.556 -8.893 16.274 1.00 97.50 199 GLN A C 1
ATOM 1554 O O . GLN A 1 199 ? -11.882 -9.895 16.063 1.00 97.50 199 GLN A O 1
ATOM 1559 N N . ASN A 1 200 ? -12.246 -7.985 17.205 1.00 97.38 200 ASN A N 1
ATOM 1560 C CA . ASN A 1 200 ? -11.135 -8.073 18.150 1.00 97.38 200 ASN A CA 1
ATOM 1561 C C . ASN A 1 200 ? -11.494 -7.281 19.413 1.00 97.38 200 ASN A C 1
ATOM 1563 O O . ASN A 1 200 ? -11.498 -6.051 19.394 1.00 97.38 200 ASN A O 1
ATOM 1567 N N . GLY A 1 201 ? -11.742 -7.961 20.527 1.00 96.81 201 GLY A N 1
ATOM 1568 C CA . GLY A 1 201 ? -12.175 -7.386 21.798 1.00 96.81 201 GLY A CA 1
ATOM 1569 C C . GLY A 1 201 ? -11.196 -6.355 22.352 1.00 96.81 201 GLY A C 1
ATOM 1570 O O . GLY A 1 201 ? -11.611 -5.358 22.944 1.00 96.81 201 GLY A O 1
ATOM 1571 N N . LEU A 1 202 ? -9.898 -6.493 22.061 1.00 97.69 202 LEU A N 1
ATOM 1572 C CA . LEU A 1 202 ? -8.888 -5.503 22.450 1.00 97.69 202 LEU A CA 1
ATOM 1573 C C . LEU A 1 202 ? -9.005 -4.187 21.669 1.00 97.69 202 LEU A C 1
ATOM 1575 O O . LEU A 1 202 ? -8.382 -3.197 22.058 1.00 97.69 202 LEU A O 1
ATOM 1579 N N . ALA A 1 203 ? -9.807 -4.130 20.599 1.00 97.81 203 ALA A N 1
ATOM 1580 C CA . ALA A 1 203 ? -10.126 -2.886 19.903 1.00 97.81 203 ALA A CA 1
ATOM 1581 C C . ALA A 1 203 ? -10.840 -1.873 20.811 1.00 97.81 203 ALA A C 1
ATOM 1583 O O . ALA A 1 203 ? -10.763 -0.672 20.552 1.00 97.81 203 ALA A O 1
ATOM 1584 N N . LEU A 1 204 ? -11.440 -2.326 21.921 1.00 97.50 204 LEU A N 1
ATOM 1585 C CA . LEU A 1 204 ? -12.050 -1.467 22.936 1.00 97.50 204 LEU A CA 1
ATOM 1586 C C . LEU A 1 204 ? -11.087 -0.380 23.437 1.00 97.50 204 LEU A C 1
ATOM 1588 O O . LEU A 1 204 ? -11.514 0.740 23.715 1.00 97.50 204 LEU A O 1
ATOM 1592 N N . LYS A 1 205 ? -9.772 -0.650 23.474 1.00 97.56 205 LYS A N 1
ATOM 1593 C CA . LYS A 1 205 ? -8.766 0.345 23.890 1.00 97.56 205 LYS A CA 1
ATOM 1594 C C . LYS A 1 205 ? -8.769 1.607 23.026 1.00 97.56 205 LYS A C 1
ATOM 1596 O O . LYS A 1 205 ? -8.377 2.665 23.517 1.00 97.56 205 LYS A O 1
ATOM 1601 N N . TYR A 1 206 ? -9.217 1.500 21.776 1.00 97.94 206 TYR A N 1
ATOM 1602 C CA . TYR A 1 206 ? -9.258 2.596 20.810 1.00 97.94 206 TYR A CA 1
ATOM 1603 C C . TYR A 1 206 ? -10.590 3.347 20.789 1.00 97.94 206 TYR A C 1
ATOM 1605 O O . TYR A 1 206 ? -10.648 4.447 20.239 1.00 97.94 206 TYR A O 1
ATOM 1613 N N . ALA A 1 207 ? -11.635 2.781 21.391 1.00 97.44 207 ALA A N 1
ATOM 1614 C CA . ALA A 1 207 ? -12.934 3.424 21.492 1.00 97.44 207 ALA A CA 1
ATOM 1615 C C . ALA A 1 207 ? -12.879 4.673 22.390 1.00 97.44 207 ALA A C 1
ATOM 1617 O O . ALA A 1 207 ? -11.975 4.834 23.223 1.00 97.44 207 ALA A O 1
ATOM 1618 N N . SER A 1 208 ? -13.862 5.558 22.231 1.00 97.50 208 SER A N 1
ATOM 1619 C CA . SER A 1 208 ? -14.021 6.732 23.090 1.00 97.50 208 SER A CA 1
ATOM 1620 C C . SER A 1 208 ? -14.251 6.332 24.553 1.00 97.50 208 SER A C 1
ATOM 1622 O O . SER A 1 208 ? -14.656 5.208 24.862 1.00 97.50 208 SER A O 1
ATOM 1624 N N . HIS A 1 209 ? -14.021 7.264 25.482 1.00 95.00 209 HIS A N 1
ATOM 1625 C CA . HIS A 1 209 ? -14.232 6.999 26.908 1.00 95.00 209 HIS A CA 1
ATOM 1626 C C . HIS A 1 209 ? -15.681 6.581 27.215 1.00 95.00 209 HIS A C 1
ATOM 1628 O O . HIS A 1 209 ? -15.899 5.639 27.972 1.00 95.00 209 HIS A O 1
ATOM 1634 N N . GLY A 1 210 ? -16.664 7.202 26.549 1.00 95.00 210 GLY A N 1
ATOM 1635 C CA . GLY A 1 210 ? -18.074 6.828 26.683 1.00 95.00 210 GLY A CA 1
ATOM 1636 C C . GLY A 1 210 ? -18.357 5.389 26.245 1.00 95.00 210 GLY A C 1
ATOM 1637 O O . GLY A 1 210 ? -19.092 4.677 26.920 1.00 95.00 210 GLY A O 1
ATOM 1638 N N . MET A 1 211 ? -17.717 4.915 25.172 1.00 96.81 211 MET A N 1
ATOM 1639 C CA . MET A 1 211 ? -17.866 3.527 24.715 1.00 96.81 211 MET A CA 1
ATOM 1640 C C . MET A 1 211 ? -17.187 2.516 25.645 1.00 96.81 211 MET A C 1
ATOM 1642 O O . MET A 1 211 ? -17.664 1.393 25.776 1.00 96.81 211 MET A O 1
ATOM 1646 N N . LYS A 1 212 ? -16.116 2.915 26.340 1.00 95.56 212 LYS A N 1
ATOM 1647 C CA . LYS A 1 212 ? -15.471 2.097 27.384 1.00 95.56 212 LYS A CA 1
ATOM 1648 C C . LYS A 1 212 ? -16.301 1.987 28.664 1.00 95.56 212 LYS A C 1
ATOM 1650 O O . LYS A 1 212 ? -16.101 1.046 29.425 1.00 95.56 212 LYS A O 1
ATOM 1655 N N . ALA A 1 213 ? -17.204 2.933 28.915 1.00 94.12 213 ALA A N 1
ATOM 1656 C CA . ALA A 1 213 ? -18.154 2.885 30.027 1.00 94.12 213 ALA A CA 1
ATOM 1657 C C . ALA A 1 213 ? -19.468 2.170 29.662 1.00 94.12 213 ALA A C 1
ATOM 1659 O O . ALA A 1 213 ? -20.262 1.839 30.543 1.00 94.12 213 ALA A O 1
ATOM 1660 N N . ASP A 1 214 ? -19.714 1.915 28.375 1.00 95.56 214 ASP A N 1
ATOM 1661 C CA . ASP A 1 214 ? -20.928 1.247 27.929 1.00 95.56 214 ASP A CA 1
ATOM 1662 C C . ASP A 1 214 ? -20.863 -0.258 28.213 1.00 95.56 214 ASP A C 1
ATOM 1664 O O . ASP A 1 214 ? -20.130 -1.014 27.570 1.00 95.56 214 ASP A O 1
ATOM 1668 N N . VAL A 1 215 ? -21.697 -0.701 29.155 1.00 93.31 215 VAL A N 1
ATOM 1669 C CA . VAL A 1 215 ? -21.786 -2.096 29.604 1.00 93.31 215 VAL A CA 1
ATOM 1670 C C . VAL A 1 215 ? -21.936 -3.067 28.437 1.00 93.31 215 VAL A C 1
ATOM 1672 O O . VAL A 1 215 ? -21.297 -4.112 28.409 1.00 93.31 215 VAL A O 1
ATOM 1675 N N . SER A 1 216 ? -22.772 -2.749 27.453 1.00 95.19 216 SER A N 1
ATOM 1676 C CA . SER A 1 216 ? -23.054 -3.670 26.352 1.00 95.19 216 SER A CA 1
ATOM 1677 C C . SER A 1 216 ? -21.906 -3.766 25.344 1.00 95.19 216 SER A C 1
ATOM 1679 O O . SER A 1 216 ? -21.679 -4.845 24.794 1.00 95.19 216 SER A O 1
ATOM 1681 N N . VAL A 1 217 ? -21.159 -2.676 25.132 1.00 96.44 217 VAL A N 1
ATOM 1682 C CA . VAL A 1 217 ? -19.942 -2.674 24.307 1.00 96.44 217 VAL A CA 1
ATOM 1683 C C . VAL A 1 217 ? -18.843 -3.460 25.010 1.00 96.44 217 VAL A C 1
ATOM 1685 O O . VAL A 1 217 ? -18.232 -4.333 24.398 1.00 96.44 217 VAL A O 1
ATOM 1688 N N . VAL A 1 218 ? -18.640 -3.214 26.306 1.00 95.31 218 VAL A N 1
ATOM 1689 C CA . VAL A 1 218 ? -17.649 -3.934 27.115 1.00 95.31 218 VAL A CA 1
ATOM 1690 C C . VAL A 1 218 ? -17.980 -5.421 27.186 1.00 95.31 218 VAL A C 1
ATOM 1692 O O . VAL A 1 218 ? -17.101 -6.242 26.959 1.00 95.31 218 VAL A O 1
ATOM 1695 N N . LEU A 1 219 ? -19.245 -5.792 27.396 1.00 94.62 219 LEU A N 1
ATOM 1696 C CA . LEU A 1 219 ? -19.678 -7.192 27.359 1.00 94.62 219 LEU A CA 1
ATOM 1697 C C . LEU A 1 219 ? -19.463 -7.842 25.987 1.00 94.62 219 LEU A C 1
ATOM 1699 O O . LEU A 1 219 ? -19.164 -9.031 25.911 1.00 94.62 219 LEU A O 1
ATOM 1703 N N . ALA A 1 220 ? -19.642 -7.101 24.891 1.00 95.94 220 ALA A N 1
ATOM 1704 C CA . ALA A 1 220 ? -19.328 -7.618 23.562 1.00 95.94 220 ALA A CA 1
ATOM 1705 C C . ALA A 1 220 ? -17.816 -7.841 23.393 1.00 95.94 220 ALA A C 1
ATOM 1707 O O . ALA A 1 220 ? -17.419 -8.872 22.857 1.00 95.94 220 ALA A O 1
ATOM 1708 N N . ALA A 1 221 ? -16.993 -6.918 23.895 1.00 96.25 221 ALA A N 1
ATOM 1709 C CA . ALA A 1 221 ? -15.539 -7.020 23.858 1.00 96.25 221 ALA A CA 1
ATOM 1710 C C . ALA A 1 221 ? -15.013 -8.185 24.710 1.00 96.25 221 ALA A C 1
ATOM 1712 O O . ALA A 1 221 ? -14.168 -8.939 24.244 1.00 96.25 221 ALA A O 1
ATOM 1713 N N . THR A 1 222 ? -15.544 -8.385 25.921 1.00 95.25 222 THR A N 1
ATOM 1714 C CA . THR A 1 222 ? -15.115 -9.468 26.825 1.00 95.25 222 THR A CA 1
ATOM 1715 C C . THR A 1 222 ? -15.548 -10.850 26.364 1.00 95.25 222 THR A C 1
ATOM 1717 O O . THR A 1 222 ? -14.866 -11.831 26.655 1.00 95.25 222 THR A O 1
ATOM 1720 N N . LYS A 1 223 ? -16.655 -10.939 25.616 1.00 95.88 223 LYS A N 1
ATOM 1721 C CA . LYS A 1 223 ? -17.059 -12.174 24.931 1.00 95.88 223 LYS A CA 1
ATOM 1722 C C . LYS A 1 223 ? -16.061 -12.605 23.862 1.00 95.88 223 LYS A C 1
ATOM 1724 O O . LYS A 1 223 ? -15.922 -13.803 23.645 1.00 95.88 223 LYS A O 1
ATOM 1729 N N . GLU A 1 224 ? -15.422 -11.654 23.186 1.00 95.81 224 GLU A N 1
ATOM 1730 C CA . GLU A 1 224 ? -14.375 -11.949 22.205 1.00 95.81 224 GLU A CA 1
ATOM 1731 C C . GLU A 1 224 ? -13.036 -12.202 22.913 1.00 95.81 224 GLU A C 1
ATOM 1733 O O . GLU A 1 224 ? -12.413 -13.239 22.700 1.00 95.81 224 GLU A O 1
ATOM 1738 N N . ASN A 1 225 ? -12.642 -11.314 23.830 1.00 94.00 225 ASN A N 1
ATOM 1739 C CA . ASN A 1 225 ? -11.407 -11.428 24.592 1.00 94.00 225 ASN A CA 1
ATOM 1740 C C . ASN A 1 225 ? -11.599 -10.945 26.031 1.00 94.00 225 ASN A C 1
ATOM 1742 O O . ASN A 1 225 ? -11.796 -9.756 26.277 1.00 94.00 225 ASN A O 1
ATOM 1746 N N . LEU A 1 226 ? -11.465 -11.860 26.994 1.00 91.94 226 LEU A N 1
ATOM 1747 C CA . LEU A 1 226 ? -11.659 -11.576 28.418 1.00 91.94 226 LEU A CA 1
ATOM 1748 C C . LEU A 1 226 ? -10.760 -10.445 28.942 1.00 91.94 226 LEU A C 1
ATOM 1750 O O . LEU A 1 226 ? -11.222 -9.665 29.770 1.00 91.94 226 LEU A O 1
ATOM 1754 N N . TYR A 1 227 ? -9.538 -10.285 28.416 1.00 92.44 227 TYR A N 1
ATOM 1755 C CA . TYR A 1 227 ? -8.633 -9.190 28.798 1.00 92.44 227 TYR A CA 1
ATOM 1756 C C . TYR A 1 227 ? -9.172 -7.804 28.421 1.00 92.44 227 TYR A C 1
ATOM 1758 O O . TYR A 1 227 ? -8.704 -6.794 28.939 1.00 92.44 227 TYR A O 1
ATOM 1766 N N . ALA A 1 228 ? -10.191 -7.719 27.559 1.00 93.38 228 ALA A N 1
ATOM 1767 C CA . ALA A 1 228 ? -10.834 -6.451 27.241 1.00 93.38 228 ALA A CA 1
ATOM 1768 C C . ALA A 1 228 ? -11.501 -5.792 28.460 1.00 93.38 228 ALA A C 1
ATOM 1770 O O . ALA A 1 228 ? -11.733 -4.585 28.437 1.00 93.38 228 ALA A O 1
ATOM 1771 N N . ILE A 1 229 ? -11.773 -6.539 29.536 1.00 91.75 229 ILE A N 1
ATOM 1772 C CA . ILE A 1 229 ? -12.339 -5.976 30.766 1.00 91.75 229 ILE A CA 1
ATOM 1773 C C . ILE A 1 229 ? -11.413 -4.932 31.406 1.00 91.75 229 ILE A C 1
ATOM 1775 O O . ILE A 1 229 ? -11.891 -3.918 31.905 1.00 91.75 229 ILE A O 1
ATOM 1779 N N . GLU A 1 230 ? -10.094 -5.118 31.297 1.00 91.62 230 GLU A N 1
ATOM 1780 C CA . GLU A 1 230 ? -9.078 -4.180 31.795 1.00 91.62 230 GLU A CA 1
ATOM 1781 C C . GLU A 1 230 ? -9.078 -2.856 31.011 1.00 91.62 230 GLU A C 1
ATOM 1783 O O . GLU A 1 230 ? -8.543 -1.845 31.465 1.00 91.62 230 GLU A O 1
ATOM 1788 N N . LEU A 1 231 ? -9.697 -2.843 29.825 1.00 91.31 231 LEU A N 1
ATOM 1789 C CA . LEU A 1 231 ? -9.818 -1.675 28.952 1.00 91.31 231 LEU A CA 1
ATOM 1790 C C . LEU A 1 231 ? -11.125 -0.898 29.166 1.00 91.31 231 LEU A C 1
ATOM 1792 O O . LEU A 1 231 ? -11.300 0.169 28.567 1.00 91.31 231 LEU A O 1
ATOM 1796 N N . ALA A 1 232 ? -12.044 -1.427 29.980 1.00 90.88 232 ALA A N 1
ATOM 1797 C CA . ALA A 1 232 ? -13.283 -0.752 30.346 1.00 90.88 232 ALA A CA 1
ATOM 1798 C C . ALA A 1 232 ? -13.008 0.502 31.192 1.00 90.88 232 ALA A C 1
ATOM 1800 O O . ALA A 1 232 ? -11.921 0.674 31.740 1.00 90.88 232 ALA A O 1
ATOM 1801 N N . ALA A 1 233 ? -13.990 1.391 31.324 1.00 89.44 233 ALA A N 1
ATOM 1802 C CA . ALA A 1 233 ? -13.877 2.524 32.238 1.00 89.44 233 ALA A CA 1
ATOM 1803 C C . ALA A 1 233 ? -13.734 2.039 33.691 1.00 89.44 233 ALA A C 1
ATOM 1805 O O . ALA A 1 233 ? -14.342 1.040 34.079 1.00 89.44 233 ALA A O 1
ATOM 1806 N N . TRP A 1 234 ? -12.953 2.765 34.493 1.00 85.31 234 TRP A N 1
ATOM 1807 C CA . TRP A 1 234 ? -12.612 2.379 35.866 1.00 85.31 234 TRP A CA 1
ATOM 1808 C C . TRP A 1 234 ? -13.845 2.099 36.736 1.00 85.31 234 TRP A C 1
ATOM 1810 O O . TRP A 1 234 ? -13.916 1.060 37.389 1.00 85.31 234 TRP A O 1
ATOM 1820 N N . ASP A 1 235 ? -14.861 2.961 36.655 1.00 87.25 235 ASP A N 1
ATOM 1821 C CA . ASP A 1 235 ? -16.112 2.807 37.407 1.00 87.25 235 ASP A CA 1
ATOM 1822 C C . ASP A 1 235 ? -16.817 1.478 37.098 1.00 87.25 235 ASP A C 1
ATOM 1824 O O . ASP A 1 235 ? -17.379 0.834 37.985 1.00 87.25 235 ASP A O 1
ATOM 1828 N N . LEU A 1 236 ? -16.754 1.032 35.839 1.00 84.88 236 LEU A N 1
ATOM 1829 C CA . LEU A 1 236 ? -17.356 -0.226 35.414 1.00 84.88 236 LEU A CA 1
ATOM 1830 C C . LEU A 1 236 ? -16.543 -1.434 35.895 1.00 84.88 236 LEU A C 1
ATOM 1832 O O . LEU A 1 236 ? -17.128 -2.444 36.282 1.00 84.88 236 LEU A O 1
ATOM 1836 N N . GLN A 1 237 ? -15.212 -1.330 35.915 1.00 84.75 237 GLN A N 1
ATOM 1837 C CA . GLN A 1 237 ? -14.342 -2.377 36.466 1.00 84.75 237 GLN A CA 1
ATOM 1838 C C . GLN A 1 237 ? -14.611 -2.589 37.963 1.00 84.75 237 GLN A C 1
ATOM 1840 O O . GLN A 1 237 ? -14.750 -3.730 38.405 1.00 84.75 237 GLN A O 1
ATOM 1845 N N . MET A 1 238 ? -14.772 -1.493 38.715 1.00 81.94 238 MET A N 1
ATOM 1846 C CA . MET A 1 238 ? -15.143 -1.516 40.134 1.00 81.94 238 MET A CA 1
ATOM 1847 C C . MET A 1 238 ? -16.529 -2.132 40.356 1.00 81.94 238 MET A C 1
ATOM 1849 O O . MET A 1 238 ? -16.696 -2.986 41.224 1.00 81.94 238 MET A O 1
ATOM 1853 N N . ALA A 1 239 ? -17.525 -1.743 39.554 1.00 80.62 239 ALA A N 1
ATOM 1854 C CA . ALA A 1 239 ? -18.883 -2.279 39.663 1.00 80.62 239 ALA A CA 1
ATOM 1855 C C . ALA A 1 239 ? -18.963 -3.791 39.381 1.00 80.62 239 ALA A C 1
ATOM 1857 O O . ALA A 1 239 ? -19.836 -4.474 39.914 1.00 80.62 239 ALA A O 1
ATOM 1858 N N . LEU A 1 240 ? -18.061 -4.312 38.545 1.00 77.75 240 LEU A N 1
ATOM 1859 C CA . LEU A 1 240 ? -18.002 -5.724 38.165 1.00 77.75 240 LEU A CA 1
ATOM 1860 C C . LEU A 1 240 ? -17.069 -6.564 39.057 1.00 77.75 240 LEU A C 1
ATOM 1862 O O . LEU A 1 240 ? -16.987 -7.773 38.850 1.00 77.75 240 LEU A O 1
ATOM 1866 N N . GLY A 1 241 ? -16.392 -5.960 40.043 1.00 76.31 241 GLY A N 1
ATOM 1867 C CA . GLY A 1 241 ? -15.508 -6.666 40.981 1.00 76.31 241 GLY A CA 1
ATOM 1868 C C . GLY A 1 241 ? -14.261 -7.267 40.327 1.00 76.31 241 GLY A C 1
ATOM 1869 O O . GLY A 1 241 ? -13.783 -8.316 40.753 1.00 76.31 241 GLY A O 1
ATOM 1870 N N . VAL A 1 242 ? -13.781 -6.643 39.249 1.00 75.81 242 VAL A N 1
ATOM 1871 C CA . VAL A 1 242 ? -12.611 -7.097 38.476 1.00 75.81 242 VAL A CA 1
ATOM 1872 C C . VAL A 1 242 ? -11.301 -6.532 39.054 1.00 75.81 242 VAL A C 1
ATOM 1874 O O . VAL A 1 242 ? -10.221 -7.008 38.714 1.00 75.81 242 VAL A O 1
ATOM 1877 N N . MET A 1 243 ? -11.406 -5.561 39.969 1.00 53.75 243 MET A N 1
ATOM 1878 C CA . MET A 1 243 ? -10.328 -4.973 40.770 1.00 53.75 243 MET A CA 1
ATOM 1879 C C . MET A 1 243 ? -10.658 -5.036 42.257 1.00 53.75 243 MET A C 1
ATOM 1881 O O . MET A 1 243 ? -11.860 -4.915 42.589 1.00 53.75 243 MET A O 1
#

Sequence (243 aa):
RLVCGSAELDPAGQCSGLRTLAAEGGTVADITLIRRSPEHANWLSCICEDWQILAFAPEWIRSDREAVHAAVRQSWRALQFASEELQVDREMGLLAVRQDWSALEFLHKALRSNRDVVWAALKQDPAALELADQELKADKATVLYAVQQQGSMLRVAAPELRRDREVVGEAVRRSGSALQYADEELRADRDTVLAAVRQNGLALKYASHGMKADVSVVLAATKENLYAIELAAWDLQMALGVM

pLDDT: mean 89.07, std 14.31, range [45.97, 98.5]